Protein AF-A0A524PDX3-F1 (afdb_monomer)

Radius of gyration: 35.41 Å; Cα contacts (8 Å, |Δi|>4): 190; chains: 1; bounding box: 99×78×49 Å

Mean predicted aligned error: 17.58 Å

pLDDT: mean 72.6, std 19.22, range [34.25, 94.25]

Foldseek 3Di:
DDDDDDDDDDDDDDDDDDDDDDDDDDDDPDDPDDDPDPPPPPPPPPPPVCPVVVVVVVVVVVVVVVVVCVLFPAKAKEKEFEAEDDPPDDDDGDDGKIWIWIDRVNVRDIDIDIDDQQDWFQFPPPGTGGLQVQLVVLCVVPNPCSVVSSQVRCCVGVVDDHPYYDYDYVVVVVVVVVD

Structure (mmCIF, N/CA/C/O backbone):
data_AF-A0A524PDX3-F1
#
_entry.id   AF-A0A524PDX3-F1
#
loop_
_atom_site.group_PDB
_atom_site.id
_atom_site.type_symbol
_atom_site.label_atom_id
_atom_site.label_alt_id
_atom_site.label_comp_id
_atom_site.label_asym_id
_atom_site.label_entity_id
_atom_site.label_seq_id
_atom_site.pdbx_PDB_ins_code
_atom_site.Cartn_x
_atom_site.Cartn_y
_atom_site.Cartn_z
_atom_site.occupancy
_atom_site.B_iso_or_equiv
_atom_site.auth_seq_id
_atom_site.auth_comp_id
_atom_site.auth_asym_id
_atom_site.auth_atom_id
_atom_site.pdbx_PDB_model_num
ATOM 1 N N . MET A 1 1 ? -35.817 -6.797 -13.995 1.00 39.53 1 MET A N 1
ATOM 2 C CA . MET A 1 1 ? -36.998 -7.569 -13.552 1.00 39.53 1 MET A CA 1
ATOM 3 C C . MET A 1 1 ? -36.560 -8.461 -12.407 1.00 39.53 1 MET A C 1
ATOM 5 O O . MET A 1 1 ? -35.476 -9.020 -12.464 1.00 39.53 1 MET A O 1
ATOM 9 N N . SER A 1 2 ? -37.346 -8.444 -11.337 1.00 35.69 2 SER A N 1
ATOM 10 C CA . SER A 1 2 ? -37.086 -9.052 -10.034 1.00 35.69 2 SER A CA 1
ATOM 11 C C . SER A 1 2 ? -37.456 -10.537 -10.038 1.00 35.69 2 SER A C 1
ATOM 13 O O . SER A 1 2 ? -38.522 -10.859 -10.552 1.00 35.69 2 SER A O 1
ATOM 15 N N . SER A 1 3 ? -36.647 -11.397 -9.414 1.00 35.59 3 SER A N 1
ATOM 16 C CA . SER A 1 3 ? -37.159 -12.509 -8.596 1.00 35.59 3 SER A CA 1
ATOM 17 C C . SER A 1 3 ? -36.031 -13.178 -7.810 1.00 35.59 3 SER A C 1
ATOM 19 O O . SER A 1 3 ? -35.191 -13.891 -8.354 1.00 35.59 3 SER A O 1
ATOM 21 N N . VAL A 1 4 ? -36.066 -12.928 -6.505 1.00 37.50 4 VAL A N 1
ATOM 22 C CA . VAL A 1 4 ? -35.490 -13.736 -5.430 1.00 37.50 4 VAL A CA 1
ATOM 23 C C . VAL A 1 4 ? -36.156 -15.115 -5.445 1.00 37.50 4 VAL A C 1
ATOM 25 O O . VAL A 1 4 ? -37.382 -15.186 -5.502 1.00 37.50 4 VAL A O 1
ATOM 28 N N . ILE A 1 5 ? -35.378 -16.192 -5.328 1.00 36.75 5 ILE A N 1
ATOM 29 C CA . ILE A 1 5 ? -35.892 -17.503 -4.912 1.00 36.75 5 ILE A CA 1
ATOM 30 C C . ILE A 1 5 ? -35.092 -17.927 -3.683 1.00 36.75 5 ILE A C 1
ATOM 32 O O . ILE A 1 5 ? -33.885 -18.147 -3.742 1.00 36.75 5 ILE A O 1
ATOM 36 N N . ALA A 1 6 ? -35.789 -17.951 -2.552 1.00 35.91 6 ALA A N 1
ATOM 37 C CA . ALA A 1 6 ? -35.351 -18.543 -1.304 1.00 35.91 6 ALA A CA 1
ATOM 38 C C . ALA A 1 6 ? -35.806 -20.003 -1.292 1.00 35.91 6 ALA A C 1
ATOM 40 O O . ALA A 1 6 ? -36.974 -20.257 -1.581 1.00 35.91 6 ALA A O 1
ATOM 41 N N . GLU A 1 7 ? -34.942 -20.940 -0.897 1.00 34.25 7 GLU A N 1
ATOM 42 C CA . GLU A 1 7 ? -35.387 -22.302 -0.599 1.00 34.25 7 GLU A CA 1
ATOM 43 C C . GLU A 1 7 ? -34.848 -22.805 0.749 1.00 34.25 7 GLU A C 1
ATOM 45 O O . GLU A 1 7 ? -33.677 -23.102 0.970 1.00 34.25 7 GLU A O 1
ATOM 50 N N . VAL A 1 8 ? -35.803 -22.722 1.669 1.00 40.47 8 VAL A N 1
ATOM 51 C CA . VAL A 1 8 ? -36.099 -23.407 2.926 1.00 40.47 8 VAL A CA 1
ATOM 52 C C . VAL A 1 8 ? -35.308 -24.689 3.246 1.00 40.47 8 VAL A C 1
ATOM 54 O O . VAL A 1 8 ? -35.216 -25.631 2.469 1.00 40.47 8 VAL A O 1
ATOM 57 N N . LYS A 1 9 ? -34.833 -24.734 4.499 1.00 35.34 9 LYS A N 1
ATOM 58 C CA . LYS A 1 9 ? -34.217 -25.878 5.187 1.00 35.34 9 LYS A CA 1
ATOM 59 C C . LYS A 1 9 ? -35.232 -27.005 5.438 1.00 35.34 9 LYS A C 1
ATOM 61 O O . LYS A 1 9 ? -36.285 -26.755 6.020 1.00 35.34 9 LYS A O 1
ATOM 66 N N . PHE A 1 10 ? -34.863 -28.247 5.129 1.00 38.00 10 PHE A N 1
ATOM 67 C CA . PHE A 1 10 ? -35.584 -29.441 5.578 1.00 38.00 10 PHE A CA 1
ATOM 68 C C . PHE A 1 10 ? -35.189 -29.788 7.020 1.00 38.00 10 PHE A C 1
ATOM 70 O O . PHE A 1 10 ? -34.044 -30.145 7.286 1.00 38.00 10 PHE A O 1
ATOM 77 N N . ASN A 1 11 ? -36.142 -29.685 7.951 1.00 37.75 11 ASN A N 1
ATOM 78 C CA . ASN A 1 11 ? -36.031 -30.260 9.289 1.00 37.75 11 ASN A CA 1
ATOM 79 C C . ASN A 1 11 ? -36.868 -31.542 9.326 1.00 37.75 11 ASN A C 1
ATOM 81 O O . ASN A 1 11 ? -38.092 -31.491 9.213 1.00 37.75 11 ASN A O 1
ATOM 85 N N . VAL A 1 12 ? -36.197 -32.682 9.453 1.00 42.69 12 VAL A N 1
ATOM 86 C CA . VAL A 1 12 ? -36.827 -33.991 9.635 1.00 42.69 12 VAL A CA 1
ATOM 87 C C . VAL A 1 12 ? -37.245 -34.100 11.098 1.00 42.69 12 VAL A C 1
ATOM 89 O O . VAL A 1 12 ? -36.392 -34.105 11.978 1.00 42.69 12 VAL A O 1
ATOM 92 N N . MET A 1 13 ? -38.548 -34.175 11.362 1.00 37.94 13 MET A N 1
ATOM 93 C CA . MET A 1 13 ? -39.088 -34.580 12.660 1.00 37.94 13 MET A CA 1
ATOM 94 C C . MET A 1 13 ? -40.231 -35.564 12.429 1.00 37.94 13 MET A C 1
ATOM 96 O O . MET A 1 13 ? -41.117 -35.347 11.605 1.00 37.94 13 MET A O 1
ATOM 100 N N . SER A 1 14 ? -40.096 -36.685 13.120 1.00 39.75 14 SER A N 1
ATOM 101 C CA . SER A 1 14 ? -40.687 -37.988 12.861 1.00 39.75 14 SER A CA 1
ATOM 102 C C . SER A 1 14 ? -42.190 -38.059 13.147 1.00 39.75 14 SER A C 1
ATOM 104 O O . SER A 1 14 ? -42.683 -37.445 14.089 1.00 39.75 14 SER A O 1
ATOM 106 N N . TYR A 1 15 ? -42.898 -38.858 12.346 1.00 35.56 15 TYR A N 1
ATOM 107 C CA . TYR A 1 15 ? -44.295 -39.240 12.554 1.00 35.56 15 TYR A CA 1
ATOM 108 C C . TYR A 1 15 ? -44.382 -40.412 13.541 1.00 35.56 15 TYR A C 1
ATOM 110 O O . TYR A 1 15 ? -43.734 -41.437 13.326 1.00 35.56 15 TYR A O 1
ATOM 118 N N . GLU A 1 16 ? -45.211 -40.290 14.580 1.00 40.50 16 GLU A N 1
ATOM 119 C CA . GLU A 1 16 ? -45.690 -41.447 15.340 1.00 40.50 16 GLU A CA 1
ATOM 120 C C . GLU A 1 16 ? -46.906 -42.070 14.648 1.00 40.50 16 GLU A C 1
ATOM 122 O O . GLU A 1 16 ? -47.863 -41.400 14.260 1.00 40.50 16 GLU A O 1
ATOM 127 N N . HIS A 1 17 ? -46.829 -43.387 14.499 1.00 37.88 17 HIS A N 1
ATOM 128 C CA . HIS A 1 17 ? -47.817 -44.264 13.892 1.00 37.88 17 HIS A CA 1
ATOM 129 C C . HIS A 1 17 ? -48.715 -44.825 14.997 1.00 37.88 17 HIS A C 1
ATOM 131 O O . HIS A 1 17 ? -48.237 -45.575 15.844 1.00 37.88 17 HIS A O 1
ATOM 137 N N . THR A 1 18 ? -50.009 -44.497 15.001 1.00 43.03 18 THR A N 1
ATOM 138 C CA . THR A 1 18 ? -51.010 -45.251 15.775 1.00 43.03 18 THR A CA 1
ATOM 139 C C . THR A 1 18 ? -52.015 -45.850 14.800 1.00 43.03 18 THR A C 1
ATOM 141 O O . THR A 1 18 ? -52.816 -45.145 14.189 1.00 43.03 18 THR A O 1
ATOM 144 N N . GLN A 1 19 ? -51.906 -47.167 14.624 1.00 43.34 19 GLN A N 1
ATOM 145 C CA . GLN A 1 19 ? -52.759 -48.002 13.783 1.00 43.34 19 GLN A CA 1
ATOM 146 C C . GLN A 1 19 ? -54.213 -47.972 14.269 1.00 43.34 19 GLN A C 1
ATOM 148 O O . GLN A 1 19 ? -54.491 -48.181 15.450 1.00 43.34 19 GLN A O 1
ATOM 153 N N . GLY A 1 20 ? -55.127 -47.743 13.327 1.00 38.34 20 GLY A N 1
ATOM 154 C CA . GLY A 1 20 ? -56.569 -47.795 13.528 1.00 38.34 20 GLY A CA 1
ATOM 155 C C . GLY A 1 20 ? -57.101 -49.225 13.635 1.00 38.34 20 GLY A C 1
ATOM 156 O O . GLY A 1 20 ? -56.717 -50.114 12.874 1.00 38.34 20 GLY A O 1
ATOM 157 N N . GLY A 1 21 ? -58.021 -49.420 14.580 1.00 38.50 21 GLY A N 1
ATOM 158 C CA . GLY A 1 21 ? -58.891 -50.586 14.675 1.00 38.50 21 GLY A CA 1
ATOM 159 C C . GLY A 1 21 ? -60.141 -50.424 13.805 1.00 38.50 21 GLY A C 1
ATOM 160 O O . GLY A 1 21 ? -60.759 -49.362 13.765 1.00 38.50 21 GLY A O 1
ATOM 161 N N . ASN A 1 22 ? -60.499 -51.504 13.115 1.00 46.28 22 ASN A N 1
ATOM 162 C CA . ASN A 1 22 ? -61.724 -51.674 12.337 1.00 46.28 22 ASN A CA 1
ATOM 163 C C . ASN A 1 22 ? -62.970 -51.629 13.233 1.00 46.28 22 ASN A C 1
ATOM 165 O O . ASN A 1 22 ? -63.183 -52.564 13.998 1.00 46.28 22 ASN A O 1
ATOM 169 N N . HIS A 1 23 ? -63.849 -50.644 13.037 1.00 46.56 23 HIS A N 1
ATOM 170 C CA . HIS A 1 23 ? -65.271 -50.766 13.369 1.00 46.56 23 HIS A CA 1
ATOM 171 C C . HIS A 1 23 ? -66.122 -50.021 12.331 1.00 46.56 23 HIS A C 1
ATOM 173 O O . HIS A 1 23 ? -66.205 -48.796 12.319 1.00 46.56 23 HIS A O 1
ATOM 179 N N . ILE A 1 24 ? -66.767 -50.794 11.455 1.00 47.91 24 ILE A N 1
ATOM 180 C CA . ILE A 1 24 ? -67.891 -50.367 10.616 1.00 47.91 24 ILE A CA 1
ATOM 181 C C . ILE A 1 24 ? -69.126 -50.190 11.510 1.00 47.91 24 ILE A C 1
ATOM 183 O O . ILE A 1 24 ? -69.829 -51.148 11.818 1.00 47.91 24 ILE A O 1
ATOM 187 N N . GLY A 1 25 ? -69.357 -48.963 11.973 1.00 42.19 25 GLY A N 1
ATOM 188 C CA . GLY A 1 25 ? -70.592 -48.556 12.640 1.00 42.19 25 GLY A CA 1
ATOM 189 C C . GLY A 1 25 ? -71.514 -47.842 11.655 1.00 42.19 25 GLY A C 1
ATOM 190 O O . GLY A 1 25 ? -71.106 -46.870 11.027 1.00 42.19 25 GLY A O 1
ATOM 191 N N . ASN A 1 26 ? -72.742 -48.342 11.518 1.00 45.25 26 ASN A N 1
ATOM 192 C CA . ASN A 1 26 ? -73.850 -47.724 10.785 1.00 45.25 26 ASN A CA 1
ATOM 193 C C . ASN A 1 26 ? -73.931 -46.203 11.016 1.00 45.25 26 ASN A C 1
ATOM 195 O O . ASN A 1 26 ? -74.079 -45.754 12.152 1.00 45.25 26 ASN A O 1
ATOM 199 N N . LEU A 1 27 ? -73.932 -45.420 9.936 1.00 48.91 27 LEU A N 1
ATOM 200 C CA . LEU A 1 27 ? -74.308 -44.007 9.973 1.00 48.91 27 LEU A CA 1
ATOM 201 C C . LEU A 1 27 ? -75.837 -43.910 10.050 1.00 48.91 27 LEU A C 1
ATOM 203 O O . LEU A 1 27 ? -76.532 -43.984 9.037 1.00 48.91 27 LEU A O 1
ATOM 207 N N . GLN A 1 28 ? -76.361 -43.774 11.266 1.00 53.97 28 GLN A N 1
ATOM 208 C CA . GLN A 1 28 ? -77.732 -43.325 11.499 1.00 53.97 28 GLN A CA 1
ATOM 209 C C . GLN A 1 28 ? -77.801 -41.815 11.191 1.00 53.97 28 GLN A C 1
ATOM 211 O O . GLN A 1 28 ? -76.889 -41.093 11.600 1.00 53.97 28 GLN A O 1
ATOM 216 N N . PRO A 1 29 ? -78.832 -41.295 10.499 1.00 52.59 29 PRO A N 1
ATOM 217 C CA . PRO A 1 29 ? -78.949 -39.856 10.279 1.00 52.59 29 PRO A CA 1
ATOM 218 C C . PRO A 1 29 ? -79.142 -39.153 11.628 1.00 52.59 29 PRO A C 1
ATOM 220 O O . PRO A 1 29 ? -80.133 -39.405 12.311 1.00 52.59 29 PRO A O 1
ATOM 223 N N . SER A 1 30 ? -78.202 -38.300 12.037 1.00 52.31 30 SER A N 1
ATOM 224 C CA . SER A 1 30 ? -78.378 -37.450 13.216 1.00 52.31 30 SER A CA 1
ATOM 225 C C . SER A 1 30 ? -79.388 -36.347 12.903 1.00 52.31 30 SER A C 1
ATOM 227 O O . SER A 1 30 ? -79.237 -35.630 11.910 1.00 52.31 30 SER A O 1
ATOM 229 N N . GLU A 1 31 ? -80.416 -36.237 13.744 1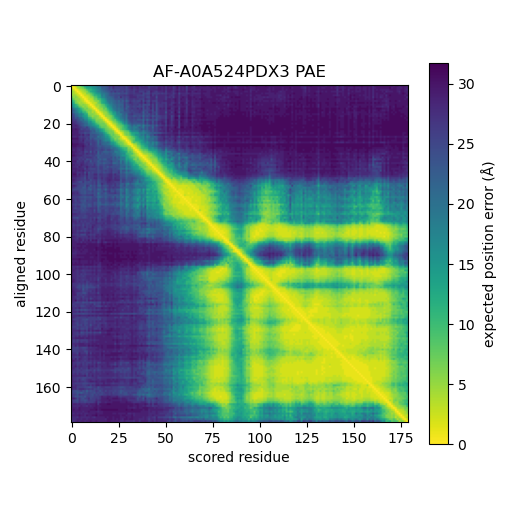.00 57.94 31 GLU A N 1
ATOM 230 C CA . GLU A 1 31 ? -81.455 -35.210 13.666 1.00 57.94 31 GLU A CA 1
ATOM 231 C C . GLU A 1 31 ? -80.858 -33.790 13.681 1.00 57.94 31 GLU A C 1
ATOM 233 O O . GLU A 1 31 ? -79.843 -33.538 14.340 1.00 57.94 31 GLU A O 1
ATOM 238 N N . PRO A 1 32 ? -81.460 -32.839 12.945 1.00 61.72 32 PRO A N 1
ATOM 239 C CA . PRO A 1 32 ? -80.931 -31.496 12.829 1.00 61.72 32 PRO A CA 1
ATOM 240 C C . PRO A 1 32 ? -81.278 -30.681 14.076 1.00 61.72 32 PRO A C 1
ATOM 242 O O . PRO A 1 32 ? -82.439 -30.371 14.328 1.00 61.72 32 PRO A O 1
ATOM 245 N N . GLY A 1 33 ? -80.245 -30.253 14.799 1.00 62.22 33 GLY A N 1
ATOM 246 C CA . GLY A 1 33 ? -80.360 -29.167 15.767 1.00 62.22 33 GLY A CA 1
ATOM 247 C C . GLY A 1 33 ? -80.416 -29.607 17.223 1.00 62.22 33 GLY A C 1
ATOM 248 O O . GLY A 1 33 ? -81.408 -29.381 17.901 1.00 62.22 33 GLY A O 1
ATOM 249 N N . ALA A 1 34 ? -79.307 -30.119 17.738 1.00 60.19 34 ALA A N 1
ATOM 250 C CA . ALA A 1 34 ? -78.950 -29.929 19.136 1.00 60.19 34 ALA A CA 1
ATOM 251 C C . ALA A 1 34 ? -77.426 -30.044 19.262 1.00 60.19 34 ALA A C 1
ATOM 253 O O . ALA A 1 34 ? -76.823 -30.953 18.705 1.00 60.19 34 ALA A O 1
ATOM 254 N N . ASP A 1 35 ? -76.820 -29.099 19.976 1.00 54.22 35 ASP A N 1
ATOM 255 C CA . ASP A 1 35 ? -75.470 -29.195 20.555 1.00 54.22 35 ASP A CA 1
ATOM 256 C C . ASP A 1 35 ? -74.258 -28.684 19.759 1.00 54.22 35 ASP A C 1
ATOM 258 O O . ASP A 1 35 ? -73.116 -29.017 20.075 1.00 54.22 35 ASP A O 1
ATOM 262 N N . THR A 1 36 ? -74.432 -27.717 18.855 1.00 60.34 36 THR A N 1
ATOM 263 C CA . THR A 1 36 ? -73.340 -26.756 18.600 1.00 60.34 36 THR A CA 1
ATOM 264 C C . THR A 1 36 ? -73.323 -25.695 19.696 1.00 60.34 36 THR A C 1
ATOM 266 O O . THR A 1 36 ? -73.838 -24.590 19.527 1.00 60.34 36 THR A O 1
ATOM 269 N N . GLN A 1 37 ? -72.720 -26.026 20.838 1.00 57.97 37 GLN A N 1
ATOM 270 C CA . GLN A 1 37 ? -72.250 -24.996 21.763 1.00 57.97 37 GLN A CA 1
ATOM 271 C C . GLN A 1 37 ? -71.137 -24.212 21.052 1.00 57.97 37 GLN A C 1
ATOM 273 O O . GLN A 1 37 ? -70.223 -24.831 20.496 1.00 57.97 37 GLN A O 1
ATOM 278 N N . PRO A 1 38 ? -71.174 -22.869 21.027 1.00 53.34 38 PRO A N 1
ATOM 279 C CA . PRO A 1 38 ? -70.093 -22.110 20.428 1.00 53.34 38 PRO A CA 1
ATOM 280 C C . PRO A 1 38 ? -68.812 -22.418 21.205 1.00 53.34 38 PRO A C 1
ATOM 282 O O . PRO A 1 38 ? -68.725 -22.149 22.405 1.00 53.34 38 PRO A O 1
ATOM 285 N N . ILE A 1 39 ? -67.806 -22.978 20.525 1.00 56.06 39 ILE A N 1
ATOM 286 C CA . ILE A 1 39 ? -66.454 -23.074 21.071 1.00 56.06 39 ILE A CA 1
ATOM 287 C C . ILE A 1 39 ? -66.036 -21.638 21.354 1.00 56.06 39 ILE A C 1
ATOM 289 O O . ILE A 1 39 ? -65.759 -20.864 20.436 1.00 56.06 39 ILE A O 1
ATOM 293 N N . ARG A 1 40 ? -66.066 -21.253 22.633 1.00 56.78 40 ARG A N 1
ATOM 294 C CA . ARG A 1 40 ? -65.621 -19.941 23.075 1.00 56.78 40 ARG A CA 1
ATOM 295 C C . ARG A 1 40 ? -64.145 -19.868 22.743 1.00 56.78 40 ARG A C 1
ATOM 297 O O . ARG A 1 40 ? -63.316 -20.363 23.500 1.00 56.78 40 ARG A O 1
ATOM 304 N N . SER A 1 41 ? -63.828 -19.278 21.594 1.00 60.78 41 SER A N 1
ATOM 305 C CA . SER A 1 41 ? -62.459 -18.978 21.225 1.00 60.78 41 SER A CA 1
ATOM 306 C C . SER A 1 41 ? -61.918 -18.113 22.352 1.00 60.78 41 SER A C 1
ATOM 308 O O . SER A 1 41 ? -62.327 -16.955 22.497 1.00 60.78 41 SER A O 1
ATOM 310 N N . GLN A 1 42 ? -61.065 -18.683 23.201 1.00 62.28 42 GLN A N 1
ATOM 311 C CA . GLN A 1 42 ? -60.232 -17.890 24.080 1.00 62.28 42 GLN A CA 1
ATOM 312 C C . GLN A 1 42 ? -59.434 -17.000 23.144 1.00 62.28 42 GLN A C 1
ATOM 314 O O . GLN A 1 42 ? -58.493 -17.436 22.484 1.00 62.28 42 GLN A O 1
ATOM 319 N N . LYS A 1 43 ? -59.899 -15.761 23.000 1.00 57.34 43 LYS A N 1
ATOM 320 C CA . LYS A 1 43 ? -59.168 -14.702 22.337 1.00 57.34 43 LYS A CA 1
ATOM 321 C C . LYS A 1 43 ? -57.872 -14.627 23.126 1.00 57.34 43 LYS A C 1
ATOM 323 O O . LYS A 1 43 ? -57.890 -14.161 24.261 1.00 57.34 43 LYS A O 1
ATOM 328 N N . LEU A 1 44 ? -56.805 -15.211 22.577 1.00 62.09 44 LEU A N 1
ATOM 329 C CA . LEU A 1 44 ? -55.473 -15.126 23.149 1.00 62.09 44 LEU A CA 1
ATOM 330 C C . LEU A 1 44 ? -55.206 -13.634 23.234 1.00 62.09 44 LEU A C 1
ATOM 332 O O . LEU A 1 44 ? -55.020 -12.975 22.205 1.00 62.09 44 LEU A O 1
ATOM 336 N N . ASP A 1 45 ? -55.323 -13.093 24.438 1.00 57.06 45 ASP A N 1
ATOM 337 C CA . ASP A 1 45 ? -55.151 -11.679 24.661 1.00 57.06 45 ASP A CA 1
ATOM 338 C C . ASP A 1 45 ? -53.664 -11.423 24.443 1.00 57.06 45 ASP A C 1
ATOM 340 O O . ASP A 1 45 ? -52.813 -11.688 25.294 1.00 57.06 45 ASP A O 1
ATOM 344 N N . ARG A 1 46 ? -53.320 -11.052 23.206 1.00 62.41 46 ARG A N 1
ATOM 345 C CA . ARG A 1 46 ? -51.972 -10.664 22.809 1.00 62.41 46 ARG A CA 1
ATOM 346 C C . ARG A 1 46 ? -51.703 -9.334 23.498 1.00 62.41 46 ARG A C 1
ATOM 348 O O . ARG A 1 46 ? -51.839 -8.277 22.890 1.00 62.41 46 ARG A O 1
ATOM 355 N N . GLY A 1 47 ? -51.336 -9.410 24.776 1.00 54.31 47 GLY A N 1
ATOM 356 C CA . GLY A 1 47 ? -50.934 -8.287 25.607 1.00 54.31 47 GLY A CA 1
ATOM 357 C C . GLY A 1 47 ? -49.831 -7.492 24.916 1.00 54.31 47 GLY A C 1
ATOM 358 O O . GLY A 1 47 ? -48.656 -7.857 24.931 1.00 54.31 47 GLY A O 1
ATOM 359 N N . GLY A 1 48 ? -50.223 -6.386 24.283 1.00 57.66 48 GLY A N 1
ATOM 360 C CA . GLY A 1 48 ? -49.360 -5.505 23.496 1.00 57.66 48 GLY A CA 1
ATOM 361 C C . GLY A 1 48 ? -48.385 -4.655 24.319 1.00 57.66 48 GLY A C 1
ATOM 362 O O . GLY A 1 48 ? -47.689 -3.817 23.749 1.00 57.66 48 GLY A O 1
ATOM 363 N N . GLY A 1 49 ? -48.296 -4.862 25.637 1.00 57.19 49 GLY A N 1
ATOM 364 C CA . GLY A 1 49 ? -47.508 -4.029 26.555 1.00 57.19 49 GLY A CA 1
ATOM 365 C C . GLY A 1 49 ? -45.988 -4.193 26.439 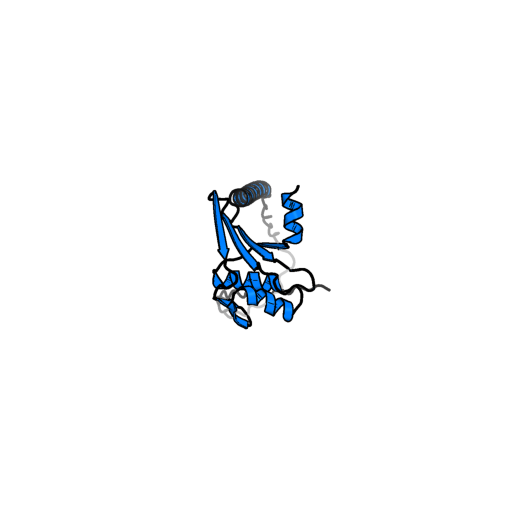1.00 57.19 49 GLY A C 1
ATOM 366 O O . GLY A 1 49 ? -45.241 -3.262 26.724 1.00 57.19 49 GLY A O 1
ATOM 367 N N . GLY A 1 50 ? -45.500 -5.337 25.951 1.00 61.59 50 GLY A N 1
ATOM 368 C CA . GLY A 1 50 ? -44.057 -5.613 25.887 1.00 61.59 50 GLY A CA 1
ATOM 369 C C . GLY A 1 50 ? -43.325 -4.993 24.692 1.00 61.59 50 GLY A C 1
ATOM 370 O O . GLY A 1 50 ? -42.097 -4.948 24.686 1.00 61.59 50 GLY A O 1
ATOM 371 N N . ARG A 1 51 ? -44.039 -4.519 23.661 1.00 69.31 51 ARG A N 1
ATOM 372 C CA . ARG A 1 51 ? -43.408 -4.048 22.412 1.00 69.31 51 ARG A CA 1
ATOM 373 C C . ARG A 1 51 ? -42.587 -2.775 22.608 1.00 69.31 51 ARG A C 1
ATOM 375 O O . ARG A 1 51 ? -41.515 -2.662 22.026 1.00 69.31 51 ARG A O 1
ATOM 382 N N . ARG A 1 52 ? -43.056 -1.849 23.452 1.00 71.56 52 ARG A N 1
ATOM 383 C CA . ARG A 1 52 ? -42.349 -0.584 23.715 1.00 71.56 52 ARG A CA 1
ATOM 384 C C . ARG A 1 52 ? -41.125 -0.770 24.608 1.00 71.56 52 ARG A C 1
ATOM 386 O O . ARG A 1 52 ? -40.084 -0.195 24.319 1.00 71.56 52 ARG A O 1
ATOM 393 N N . ILE A 1 53 ? -41.216 -1.640 25.615 1.00 76.31 53 ILE A N 1
ATOM 394 C CA . ILE A 1 53 ? -40.080 -1.986 26.484 1.00 76.31 53 ILE A CA 1
ATOM 395 C C . ILE A 1 53 ? -39.003 -2.722 25.674 1.00 76.31 53 ILE A C 1
ATOM 397 O O . ILE A 1 53 ? -37.835 -2.354 25.728 1.00 76.31 53 ILE A O 1
ATOM 401 N N . LYS A 1 54 ? -39.392 -3.697 24.839 1.00 76.31 54 LYS A N 1
ATOM 402 C CA . LYS A 1 54 ? -38.455 -4.394 23.941 1.00 76.31 54 LYS A CA 1
ATOM 403 C C . LYS A 1 54 ? -37.790 -3.448 22.936 1.00 76.31 54 LYS A C 1
ATOM 405 O O . LYS A 1 54 ? -36.602 -3.600 22.682 1.00 76.31 54 LYS A O 1
ATOM 410 N N . ALA A 1 55 ? -38.521 -2.468 22.401 1.00 82.69 55 ALA A N 1
ATOM 411 C CA . ALA A 1 55 ? -37.954 -1.457 21.508 1.00 82.69 55 ALA A CA 1
ATOM 412 C C . ALA A 1 55 ? -36.938 -0.545 22.220 1.00 82.69 55 ALA A C 1
ATOM 414 O O . ALA A 1 55 ? -35.919 -0.203 21.628 1.00 82.69 55 ALA A O 1
ATOM 415 N N . LEU A 1 56 ? -37.176 -0.205 23.492 1.00 88.75 56 LEU A N 1
ATOM 416 C CA . LEU A 1 56 ? -36.240 0.578 24.300 1.00 88.75 56 LEU A CA 1
ATOM 417 C C . LEU A 1 56 ? -34.929 -0.186 24.533 1.00 88.75 56 LEU A C 1
ATOM 419 O O . LEU A 1 56 ? -33.858 0.347 24.260 1.00 88.75 56 LEU A O 1
ATOM 423 N N . TYR A 1 57 ? -35.010 -1.451 24.960 1.00 89.00 57 TYR A N 1
ATOM 424 C CA . TYR A 1 57 ? -33.825 -2.302 25.116 1.00 89.00 57 TYR A CA 1
ATOM 425 C C . TYR A 1 57 ? -33.085 -2.501 23.794 1.00 89.00 57 TYR A C 1
ATOM 427 O O . TYR A 1 57 ? -31.861 -2.453 23.778 1.00 89.00 57 TYR A O 1
ATOM 435 N N . LEU A 1 58 ? -33.809 -2.676 22.686 1.00 88.94 58 LEU A N 1
ATOM 436 C CA . LEU A 1 58 ? -33.208 -2.814 21.362 1.00 88.94 58 LEU A CA 1
ATOM 437 C C . LEU A 1 58 ? -32.470 -1.538 20.933 1.00 88.94 58 LEU A C 1
ATOM 439 O O . LEU A 1 58 ? -31.367 -1.628 20.406 1.00 88.94 58 LEU A O 1
ATOM 443 N N . GLY A 1 59 ? -33.045 -0.361 21.190 1.00 91.31 59 GLY A N 1
ATOM 444 C CA . GLY A 1 59 ? -32.412 0.925 20.894 1.00 91.31 59 GLY A CA 1
ATOM 445 C C . GLY A 1 59 ? -31.171 1.185 21.749 1.00 91.31 59 GLY A C 1
ATOM 446 O O . GLY A 1 59 ? -30.142 1.592 21.219 1.00 91.31 59 GLY A O 1
ATOM 447 N N . VAL A 1 60 ? -31.236 0.891 23.051 1.00 92.81 60 VAL A N 1
ATOM 448 C CA . VAL A 1 60 ? -30.084 1.012 23.963 1.00 92.81 60 VAL A CA 1
ATOM 449 C C . VAL A 1 60 ? -28.980 0.026 23.583 1.00 92.81 60 VAL A C 1
ATOM 451 O O . VAL A 1 60 ? -27.817 0.411 23.527 1.00 92.81 60 VAL A O 1
ATOM 454 N N . LEU A 1 61 ? -29.334 -1.222 23.263 1.00 91.88 61 LEU A N 1
ATOM 455 C CA . LEU A 1 61 ? -28.384 -2.234 22.804 1.00 91.88 61 LEU A CA 1
ATOM 456 C C . LEU A 1 61 ? -27.711 -1.805 21.496 1.00 91.88 61 LEU A C 1
ATOM 458 O O . LEU A 1 61 ? -26.494 -1.895 21.386 1.00 91.88 61 LEU A O 1
ATOM 462 N N . LEU A 1 62 ? -28.483 -1.299 20.530 1.00 92.06 62 LEU A N 1
ATOM 463 C CA . LEU A 1 62 ? -27.958 -0.823 19.251 1.00 92.06 62 LEU A CA 1
ATOM 464 C C . LEU A 1 62 ? -27.049 0.399 19.429 1.00 92.06 62 LEU A C 1
ATOM 466 O O . LEU A 1 62 ? -25.982 0.456 18.827 1.00 92.06 62 LEU A O 1
ATOM 470 N N . GLY A 1 63 ? -27.448 1.352 20.274 1.00 92.31 63 GLY A N 1
ATOM 471 C CA . GLY A 1 63 ? -26.654 2.538 20.589 1.00 92.31 63 GLY A CA 1
ATOM 472 C C . GLY A 1 63 ? -25.350 2.197 21.307 1.00 92.31 63 GLY A C 1
ATOM 473 O O . GLY A 1 63 ? -24.312 2.759 20.976 1.00 92.31 63 GLY A O 1
ATOM 474 N N . LEU A 1 64 ? -25.375 1.234 22.232 1.00 91.44 64 LEU A N 1
ATOM 475 C CA . LEU A 1 64 ? -24.171 0.740 22.900 1.00 91.44 64 LEU A CA 1
ATOM 476 C C . LEU A 1 64 ? -23.250 0.024 21.909 1.00 91.44 64 LEU A C 1
ATOM 478 O O . LEU A 1 64 ? -22.050 0.268 21.918 1.00 91.44 64 LEU A O 1
ATOM 482 N N . LEU A 1 65 ? -23.800 -0.797 21.014 1.00 88.06 65 LEU A N 1
ATOM 483 C CA . LEU A 1 65 ? -23.029 -1.507 19.991 1.00 88.06 65 LEU A CA 1
ATOM 484 C C . LEU A 1 65 ? -22.373 -0.524 19.003 1.00 88.06 65 LEU A C 1
ATOM 486 O O . LEU A 1 65 ? -21.176 -0.623 18.740 1.00 88.06 65 LEU A O 1
ATOM 490 N N . LEU A 1 66 ? -23.121 0.478 18.530 1.00 87.62 66 LEU A N 1
ATOM 491 C CA . LEU A 1 66 ? -22.593 1.566 17.696 1.00 87.62 66 LEU A CA 1
ATOM 492 C C . LEU A 1 66 ? -21.556 2.417 18.439 1.00 87.62 66 LEU A C 1
ATOM 494 O O . LEU A 1 66 ? -20.528 2.768 17.868 1.00 87.62 66 LEU A O 1
ATOM 498 N N . GLY A 1 67 ? -21.801 2.725 19.713 1.00 86.81 67 GLY A N 1
ATOM 499 C CA . GLY A 1 67 ? -20.871 3.470 20.557 1.00 86.81 67 GLY A CA 1
ATOM 500 C C . GLY A 1 67 ? -19.556 2.723 20.760 1.00 86.81 67 GLY A C 1
ATOM 501 O O . GLY A 1 67 ? -18.497 3.321 20.624 1.00 86.81 67 GLY A O 1
ATOM 502 N N . VAL A 1 68 ? -19.607 1.410 21.001 1.00 83.75 68 VAL A N 1
ATOM 503 C CA . VAL A 1 68 ? -18.418 0.548 21.093 1.00 83.75 68 VAL A CA 1
ATOM 504 C C . VAL A 1 68 ? -17.673 0.505 19.760 1.00 83.75 68 VAL A C 1
ATOM 506 O O . VAL A 1 68 ? -16.455 0.641 19.751 1.00 83.75 68 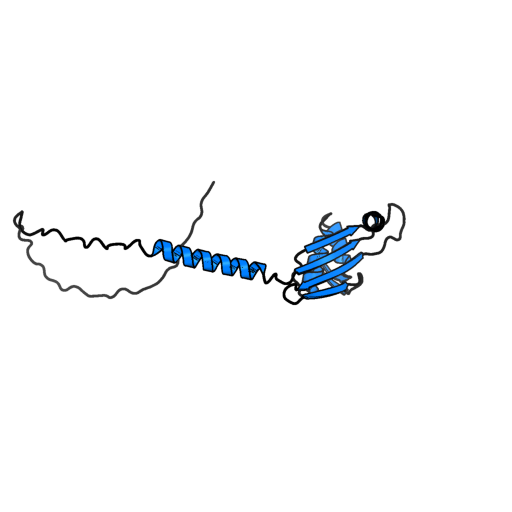VAL A O 1
ATOM 509 N N . TYR A 1 69 ? -18.380 0.388 18.634 1.00 83.56 69 TYR A N 1
ATOM 510 C CA . TYR A 1 69 ? -17.755 0.439 17.310 1.00 83.56 69 TYR A CA 1
ATOM 511 C C . TYR A 1 69 ? -17.024 1.769 17.066 1.00 83.56 69 TYR A C 1
ATOM 513 O O . TYR A 1 69 ? -15.921 1.784 16.529 1.00 83.56 69 TYR A O 1
ATOM 521 N N . PHE A 1 70 ? -17.611 2.881 17.512 1.00 82.31 70 PHE A N 1
ATOM 522 C CA . PHE A 1 70 ? -16.993 4.200 17.405 1.00 82.31 70 PHE A CA 1
ATOM 523 C C . PHE A 1 70 ? -15.809 4.391 18.370 1.00 82.31 70 PHE A C 1
ATOM 525 O O . PHE A 1 70 ? -14.829 5.040 18.013 1.00 82.31 70 PHE A O 1
ATOM 532 N N . LEU A 1 71 ? -15.873 3.824 19.582 1.00 73.75 71 LEU A N 1
ATOM 533 C CA . LEU A 1 71 ? -14.816 3.948 20.595 1.00 73.75 71 LEU A CA 1
ATOM 534 C C . LEU A 1 71 ? -13.602 3.050 20.321 1.00 73.75 71 LEU A C 1
ATOM 536 O O . LEU A 1 71 ? -12.497 3.365 20.757 1.00 73.75 71 LEU A O 1
ATOM 540 N N . PHE A 1 72 ? -13.801 1.937 19.614 1.00 74.56 72 PHE A N 1
ATOM 541 C CA . PHE A 1 72 ? -12.755 0.978 19.266 1.00 74.56 72 PHE A CA 1
ATOM 542 C C . PHE A 1 72 ? -12.585 0.898 17.743 1.00 74.56 72 PHE A C 1
ATOM 544 O O . PHE A 1 72 ? -12.911 -0.133 17.146 1.00 74.56 72 PHE A O 1
ATOM 551 N N . PRO A 1 73 ? -12.060 1.957 17.093 1.00 75.38 73 PRO A N 1
ATOM 552 C CA . PRO A 1 73 ? -11.685 1.865 15.691 1.00 75.38 73 PRO A CA 1
ATOM 553 C C . PRO A 1 73 ? -10.630 0.762 15.522 1.00 75.38 73 PRO A C 1
ATOM 555 O O . PRO A 1 73 ? -9.685 0.642 16.313 1.00 75.38 73 PRO A O 1
ATOM 558 N N . GLY A 1 74 ? -10.828 -0.073 14.502 1.00 82.06 74 GLY A N 1
ATOM 559 C CA . GLY A 1 74 ? -9.927 -1.173 14.171 1.00 82.06 74 GLY A CA 1
ATOM 560 C C . GLY A 1 74 ? -8.540 -0.702 13.722 1.00 82.06 74 GLY A C 1
ATOM 561 O O . GLY A 1 74 ? -8.267 0.493 13.599 1.00 82.06 74 GLY A O 1
ATOM 562 N N . ARG A 1 75 ? -7.650 -1.667 13.466 1.00 87.31 75 ARG A N 1
ATOM 563 C CA . ARG A 1 75 ? -6.365 -1.406 12.804 1.00 87.31 75 ARG A CA 1
ATOM 564 C C . ARG A 1 75 ? -6.623 -0.925 11.377 1.00 87.31 75 ARG A C 1
ATOM 566 O O . ARG A 1 75 ? -7.434 -1.532 10.690 1.00 87.31 75 ARG A O 1
ATOM 573 N N . ILE A 1 76 ? -5.906 0.112 10.959 1.00 88.69 76 ILE A N 1
ATOM 574 C CA . ILE A 1 76 ? -5.942 0.652 9.599 1.00 88.69 76 ILE A CA 1
ATOM 575 C C . ILE A 1 76 ? -4.541 0.541 9.007 1.00 88.69 76 ILE A C 1
ATOM 577 O O . ILE A 1 76 ? -3.584 1.054 9.593 1.00 88.69 76 ILE A O 1
ATOM 581 N N . ASN A 1 77 ? -4.428 -0.092 7.844 1.00 91.44 77 ASN A N 1
ATOM 582 C CA . ASN A 1 77 ? -3.187 -0.206 7.091 1.00 91.44 77 ASN A CA 1
ATOM 583 C C . ASN A 1 77 ? -3.273 0.622 5.804 1.00 91.44 77 ASN A C 1
ATOM 585 O O . ASN A 1 77 ? -4.170 0.443 4.980 1.00 91.44 77 ASN A O 1
ATOM 589 N N . VAL A 1 78 ? -2.308 1.517 5.619 1.00 90.75 78 VAL A N 1
ATOM 590 C CA . VAL A 1 78 ? -2.212 2.415 4.470 1.00 90.75 78 VAL A CA 1
ATOM 591 C C . VAL A 1 78 ? -0.891 2.172 3.754 1.00 90.75 78 VAL A C 1
ATOM 593 O O . VAL A 1 78 ? 0.173 2.256 4.366 1.00 90.75 78 VAL A O 1
ATOM 596 N N . LEU A 1 79 ? -0.948 1.912 2.450 1.00 89.69 79 LEU A N 1
ATOM 597 C CA . LEU A 1 79 ? 0.238 1.812 1.604 1.00 89.69 79 LEU A CA 1
ATOM 598 C C . LEU A 1 79 ? 0.467 3.115 0.833 1.00 89.69 79 LEU A C 1
ATOM 600 O O . LEU A 1 79 ? -0.313 3.496 -0.037 1.00 89.69 79 LEU A O 1
ATOM 604 N N . LEU A 1 80 ? 1.569 3.791 1.114 1.00 88.75 80 LEU A N 1
ATOM 605 C CA . LEU A 1 80 ? 2.020 4.956 0.371 1.00 88.75 80 LEU A CA 1
ATOM 606 C C . LEU A 1 80 ? 2.932 4.514 -0.779 1.00 88.75 80 LEU A C 1
ATOM 608 O O . LEU A 1 80 ? 3.962 3.877 -0.566 1.00 88.75 80 LEU A O 1
ATOM 612 N N . LEU A 1 81 ? 2.550 4.881 -1.995 1.00 86.62 81 LEU A N 1
ATOM 613 C CA . LEU A 1 81 ? 3.272 4.636 -3.237 1.00 86.62 81 LEU A CA 1
ATOM 614 C C . LEU A 1 81 ? 3.841 5.966 -3.725 1.00 86.62 81 LEU A C 1
ATOM 616 O O . LEU A 1 81 ? 3.115 6.784 -4.293 1.00 86.62 81 LEU A O 1
ATOM 620 N N . ALA A 1 82 ? 5.130 6.188 -3.500 1.00 81.38 82 ALA A N 1
ATOM 621 C CA . ALA A 1 82 ? 5.826 7.348 -4.032 1.00 81.38 82 ALA A CA 1
ATOM 622 C C . ALA A 1 82 ? 6.437 6.968 -5.384 1.00 81.38 82 ALA A C 1
ATOM 624 O O . ALA A 1 82 ? 7.290 6.085 -5.431 1.00 81.38 82 ALA A O 1
ATOM 625 N N . ILE A 1 83 ? 5.962 7.592 -6.464 1.00 73.12 83 ILE A N 1
ATOM 626 C CA . ILE A 1 83 ? 6.390 7.297 -7.836 1.00 73.12 83 ILE A CA 1
ATOM 627 C C . ILE A 1 83 ? 7.053 8.542 -8.406 1.00 73.12 83 ILE A C 1
ATOM 629 O O . ILE A 1 83 ? 6.416 9.583 -8.589 1.00 73.12 83 ILE A O 1
ATOM 633 N N . ASP A 1 84 ? 8.336 8.417 -8.705 1.00 67.69 84 ASP A N 1
ATOM 634 C CA . ASP A 1 84 ? 9.127 9.437 -9.380 1.00 67.69 84 ASP A CA 1
ATOM 635 C C . ASP A 1 84 ? 9.140 9.157 -10.891 1.00 67.69 84 ASP A C 1
ATOM 637 O O . ASP A 1 84 ? 9.934 8.354 -11.391 1.00 67.69 84 ASP A O 1
ATOM 641 N N . ARG A 1 85 ? 8.202 9.769 -11.628 1.00 58.75 85 ARG A N 1
ATOM 642 C CA . ARG A 1 85 ? 8.232 9.761 -13.097 1.00 58.75 85 ARG A CA 1
ATOM 643 C C . ARG A 1 85 ? 9.139 10.894 -13.551 1.00 58.75 85 ARG A C 1
ATOM 645 O O . ARG A 1 85 ? 8.890 12.050 -13.246 1.00 58.75 85 ARG A O 1
ATOM 652 N N . THR A 1 86 ? 10.175 10.560 -14.306 1.00 53.53 86 THR A N 1
ATOM 653 C CA . THR A 1 86 ? 11.034 11.569 -14.924 1.00 53.53 86 THR A CA 1
ATOM 654 C C . THR A 1 86 ? 10.402 12.138 -16.195 1.00 53.53 86 THR A C 1
ATOM 656 O O . THR A 1 86 ? 9.738 11.388 -16.916 1.00 53.53 86 THR A O 1
ATOM 659 N N . PRO A 1 87 ? 10.596 13.441 -16.478 1.00 52.00 87 PRO A N 1
ATOM 660 C CA . PRO A 1 87 ? 10.119 14.082 -17.700 1.00 52.00 87 PRO A CA 1
ATOM 661 C C . PRO A 1 87 ? 10.611 13.372 -18.968 1.00 52.00 87 PRO A C 1
ATOM 663 O O . PRO A 1 87 ? 11.695 12.777 -18.992 1.00 52.00 87 PRO A O 1
ATOM 666 N N . GLU A 1 88 ? 9.804 13.455 -20.031 1.00 49.78 88 GLU A N 1
ATOM 667 C CA . GLU A 1 88 ? 10.090 12.837 -21.328 1.00 49.78 88 GLU A CA 1
ATOM 668 C C . GLU A 1 88 ? 11.500 13.210 -21.822 1.00 49.78 88 GLU A C 1
ATOM 670 O O . GLU A 1 88 ? 11.824 14.383 -22.002 1.00 49.78 88 GLU A O 1
ATOM 675 N N . GLY A 1 89 ? 12.349 12.198 -22.036 1.00 52.50 89 GLY A N 1
ATOM 676 C CA . GLY A 1 89 ? 13.654 12.362 -22.686 1.00 52.50 89 GLY A CA 1
ATOM 677 C C . GLY A 1 89 ? 14.905 12.295 -21.800 1.00 52.50 89 GLY A C 1
ATOM 678 O O . GLY A 1 89 ? 15.999 12.450 -22.338 1.00 52.50 89 GLY A O 1
ATOM 679 N N . SER A 1 90 ? 14.815 12.015 -20.493 1.00 49.84 90 SER A N 1
ATOM 680 C CA . SER A 1 90 ? 16.014 11.749 -19.671 1.00 49.84 90 SER A CA 1
ATOM 681 C C . SER A 1 90 ? 16.007 10.349 -19.044 1.00 49.84 90 SER A C 1
ATOM 683 O O . SER A 1 90 ? 14.997 9.858 -18.552 1.00 49.84 90 SER A O 1
ATOM 685 N N . ALA A 1 91 ? 17.146 9.658 -19.126 1.00 48.69 91 ALA A N 1
ATOM 686 C CA . ALA A 1 91 ? 17.253 8.213 -18.905 1.00 48.69 91 ALA A CA 1
ATOM 687 C C . ALA A 1 91 ? 17.296 7.771 -17.427 1.00 48.69 91 ALA A C 1
ATOM 689 O O . ALA A 1 91 ? 17.547 6.596 -17.155 1.00 48.69 91 ALA A O 1
ATOM 690 N N . VAL A 1 92 ? 17.089 8.668 -16.455 1.00 51.03 92 VAL A N 1
ATOM 691 C CA . VAL A 1 92 ? 17.182 8.304 -15.031 1.00 51.03 92 VAL A CA 1
ATOM 692 C C . VAL A 1 92 ? 16.129 9.035 -14.196 1.00 51.03 92 VAL A C 1
ATOM 694 O O . VAL A 1 92 ? 16.430 10.017 -13.531 1.00 51.03 92 VAL A O 1
ATOM 697 N N . GLY A 1 93 ? 14.909 8.493 -14.194 1.00 43.53 93 GLY A N 1
ATOM 698 C CA . GLY A 1 93 ? 13.926 8.706 -13.129 1.00 43.53 93 GLY A CA 1
ATOM 699 C C . GLY A 1 93 ? 13.832 7.489 -12.248 1.00 43.53 93 GLY A C 1
ATOM 700 O O . GLY A 1 93 ? 13.567 6.396 -12.750 1.00 43.53 93 GLY A O 1
ATOM 701 N N . ARG A 1 94 ? 14.131 7.646 -10.959 1.00 63.56 94 ARG A N 1
ATOM 702 C CA . ARG A 1 94 ? 14.205 6.528 -10.019 1.00 63.56 94 ARG A CA 1
ATOM 703 C C . ARG A 1 94 ? 13.935 7.001 -8.601 1.00 63.56 94 ARG A C 1
ATOM 705 O O . ARG A 1 94 ? 14.868 7.384 -7.902 1.00 63.56 94 ARG A O 1
ATOM 712 N N . SER A 1 95 ? 12.704 6.784 -8.148 1.00 52.06 95 SER A N 1
ATOM 713 C CA . SER A 1 95 ? 12.338 6.522 -6.751 1.00 52.06 95 SER A CA 1
ATOM 714 C C . SER A 1 95 ? 10.920 5.945 -6.697 1.00 52.06 95 SER A C 1
ATOM 716 O O . SER A 1 95 ? 9.951 6.693 -6.636 1.00 52.06 95 SER A O 1
ATOM 718 N N . ASP A 1 96 ? 10.820 4.611 -6.724 1.00 66.56 96 ASP A N 1
ATOM 719 C CA . ASP A 1 96 ? 9.599 3.867 -6.387 1.00 66.56 96 ASP A CA 1
ATOM 720 C C . ASP A 1 96 ? 9.711 3.414 -4.926 1.00 66.56 96 ASP A C 1
ATOM 722 O O . ASP A 1 96 ? 10.154 2.299 -4.644 1.00 66.56 96 ASP A O 1
ATOM 726 N N . SER A 1 97 ? 9.404 4.305 -3.984 1.00 73.75 97 SER A N 1
ATOM 727 C CA . SER A 1 97 ? 9.445 3.985 -2.552 1.00 73.75 97 SER A CA 1
ATOM 728 C C . SER A 1 97 ? 8.055 3.590 -2.068 1.00 73.75 97 SER A C 1
ATOM 730 O O . SER A 1 97 ? 7.084 4.322 -2.266 1.00 73.75 97 SER A O 1
ATOM 732 N N . LEU A 1 98 ? 7.970 2.433 -1.415 1.00 86.25 98 LEU A N 1
ATOM 733 C CA . LEU A 1 98 ? 6.758 1.923 -0.783 1.00 86.25 98 LEU A CA 1
ATOM 734 C C . LEU A 1 98 ? 6.868 2.166 0.722 1.00 86.25 98 LEU A C 1
ATOM 736 O O . LEU A 1 98 ? 7.772 1.638 1.364 1.00 86.25 98 LEU A O 1
ATOM 740 N N . ILE A 1 99 ? 5.964 2.954 1.295 1.00 90.00 99 ILE A N 1
ATOM 741 C CA . ILE A 1 99 ? 5.899 3.144 2.748 1.00 90.00 99 ILE A CA 1
ATOM 742 C C . ILE A 1 99 ? 4.599 2.530 3.241 1.00 90.00 99 ILE A C 1
ATOM 744 O O . ILE A 1 99 ? 3.512 2.981 2.896 1.00 90.00 99 ILE A O 1
ATOM 748 N N . LEU A 1 100 ? 4.717 1.486 4.049 1.00 90.31 100 LEU A N 1
ATOM 749 C CA . LEU A 1 100 ? 3.595 0.857 4.716 1.00 90.31 100 LEU A CA 1
ATOM 750 C C . LEU A 1 100 ? 3.405 1.503 6.088 1.00 90.31 100 LEU A C 1
ATOM 752 O O . LEU A 1 100 ? 4.294 1.447 6.937 1.00 90.31 100 LEU A O 1
ATOM 756 N N . THR A 1 101 ? 2.229 2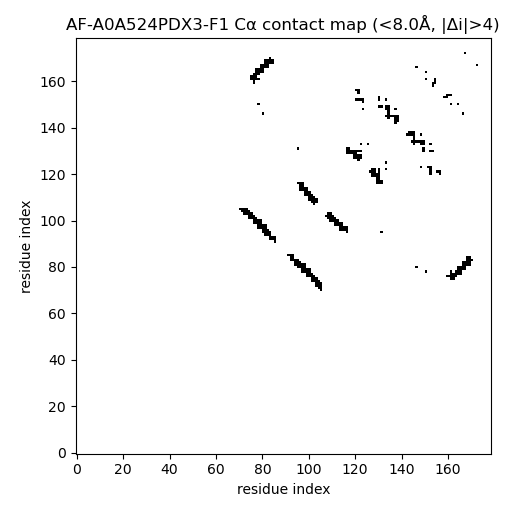.071 6.312 1.00 91.00 101 THR A N 1
ATOM 757 C CA . THR A 1 101 ? 1.848 2.694 7.577 1.00 91.00 101 THR A CA 1
ATOM 758 C C . THR A 1 101 ? 0.701 1.912 8.196 1.00 91.00 101 THR A C 1
ATOM 760 O O . THR A 1 101 ? -0.336 1.725 7.569 1.00 91.00 101 THR A O 1
ATOM 763 N N . THR A 1 102 ? 0.866 1.474 9.438 1.00 90.31 102 THR A N 1
ATOM 764 C CA . THR A 1 102 ? -0.182 0.826 10.233 1.00 90.31 102 THR A CA 1
ATOM 765 C C . THR A 1 102 ? -0.513 1.696 11.433 1.00 90.31 102 THR A C 1
ATOM 767 O O . THR A 1 102 ? 0.371 2.069 12.203 1.00 90.31 102 THR A O 1
ATOM 770 N N . THR A 1 103 ? -1.795 1.955 11.649 1.00 88.44 103 THR A N 1
ATOM 771 C CA . THR A 1 103 ? -2.281 2.682 12.822 1.00 88.44 103 THR A CA 1
ATOM 772 C C . THR A 1 103 ? -3.274 1.809 13.571 1.00 88.44 103 THR A C 1
ATOM 774 O O . THR A 1 103 ? -4.217 1.282 12.985 1.00 88.44 103 THR A O 1
ATOM 777 N N . VAL A 1 104 ? -3.082 1.661 14.882 1.00 87.25 104 VAL A N 1
ATOM 778 C CA . VAL A 1 104 ? -4.037 1.009 15.789 1.00 87.25 104 VAL A CA 1
ATOM 779 C C . VAL A 1 104 ? -4.490 2.066 16.795 1.00 87.25 104 VAL A C 1
ATOM 781 O O . VAL A 1 104 ? -3.870 2.205 17.855 1.00 87.25 104 VAL A O 1
ATOM 784 N N . PRO A 1 105 ? -5.536 2.858 16.481 1.00 82.06 105 PRO A N 1
ATOM 785 C CA . PRO A 1 105 ? -5.898 4.003 17.311 1.00 82.06 105 PRO A CA 1
ATOM 786 C C . PRO A 1 105 ? -6.358 3.580 18.710 1.00 82.06 105 PRO A C 1
ATOM 788 O O . PRO A 1 105 ? -6.061 4.269 19.681 1.00 82.06 105 PRO A O 1
ATOM 791 N N . SER A 1 106 ? -6.986 2.405 18.836 1.00 82.50 106 SER A N 1
ATOM 792 C CA . SER A 1 106 ? -7.378 1.817 20.125 1.00 82.50 106 SER A CA 1
ATOM 793 C C . SER A 1 106 ? -6.201 1.538 21.071 1.00 82.50 106 SER A C 1
ATOM 795 O O . SER A 1 106 ? -6.405 1.440 22.277 1.00 82.50 106 SER A O 1
ATOM 797 N N . GLN A 1 107 ? -4.976 1.434 20.543 1.00 83.38 107 GLN A N 1
ATOM 798 C CA . GLN A 1 107 ? -3.744 1.204 21.307 1.00 83.38 107 GLN A CA 1
ATOM 799 C C . GLN A 1 107 ? -2.780 2.401 21.263 1.00 83.38 107 GLN A C 1
ATOM 801 O O . GLN A 1 107 ? -1.705 2.334 21.852 1.00 83.38 107 GLN A O 1
ATOM 806 N N . GLY A 1 108 ? -3.123 3.481 20.548 1.00 83.50 108 GLY A N 1
ATOM 807 C CA . GLY A 1 108 ? -2.209 4.603 20.305 1.00 83.50 108 GLY A CA 1
ATOM 808 C C . GLY A 1 108 ? -0.946 4.214 19.524 1.00 83.50 108 GLY A C 1
ATOM 809 O O . GLY A 1 108 ? 0.083 4.870 19.662 1.00 83.50 108 GLY A O 1
ATOM 810 N N . TYR A 1 109 ? -0.997 3.137 18.735 1.00 86.81 109 TYR A N 1
ATOM 811 C CA . TYR A 1 109 ? 0.165 2.618 18.014 1.00 86.81 109 TYR A CA 1
ATOM 812 C C . TYR A 1 109 ? 0.209 3.140 16.577 1.00 86.81 109 TYR A C 1
ATOM 814 O O . TYR A 1 109 ? -0.780 3.049 15.846 1.00 86.81 109 TYR A O 1
ATOM 822 N N . LEU A 1 110 ? 1.382 3.624 16.169 1.00 90.50 110 LEU A N 1
ATOM 823 C CA . LEU A 1 110 ? 1.716 3.985 14.795 1.00 90.50 110 LEU A CA 1
ATOM 824 C C . LEU A 1 110 ? 3.005 3.256 14.403 1.00 90.50 110 LEU A C 1
ATOM 826 O O . LEU A 1 110 ? 4.054 3.471 15.008 1.00 90.50 110 LEU A O 1
ATOM 830 N N . GLY A 1 111 ? 2.918 2.402 13.390 1.00 90.88 111 GLY A N 1
ATOM 831 C CA . GLY A 1 111 ? 4.054 1.710 12.794 1.00 90.88 111 GLY A CA 1
ATOM 832 C C . GLY A 1 111 ? 4.266 2.191 11.367 1.00 90.88 111 GLY A C 1
ATOM 833 O O . GLY A 1 111 ? 3.312 2.294 10.600 1.00 90.88 111 GLY A O 1
ATOM 834 N N . ILE A 1 112 ? 5.514 2.479 11.009 1.00 92.31 112 ILE A N 1
ATOM 835 C CA . ILE A 1 112 ? 5.901 2.873 9.654 1.00 92.31 112 ILE A CA 1
ATOM 836 C C . ILE A 1 112 ? 7.037 1.954 9.215 1.00 92.31 112 ILE A C 1
ATOM 838 O O . ILE A 1 112 ? 8.050 1.840 9.904 1.00 92.31 112 ILE A O 1
ATOM 842 N N . LEU A 1 113 ? 6.867 1.307 8.066 1.00 90.94 113 LEU A N 1
ATOM 843 C CA . LEU A 1 113 ? 7.854 0.434 7.447 1.00 90.94 113 LEU A CA 1
ATOM 844 C C . LEU A 1 113 ? 8.141 0.919 6.028 1.00 90.94 113 LEU A C 1
ATOM 846 O O . LEU A 1 113 ? 7.257 0.942 5.175 1.00 90.94 113 LEU A O 1
ATOM 850 N N . SER A 1 114 ? 9.397 1.267 5.767 1.00 90.56 114 SER A N 1
ATOM 851 C CA . SER A 1 114 ? 9.863 1.529 4.407 1.00 90.56 114 SER A CA 1
ATOM 852 C C . SER A 1 114 ? 10.231 0.210 3.734 1.00 90.56 114 SER A C 1
ATOM 854 O O . SER A 1 114 ? 11.082 -0.529 4.233 1.00 90.56 114 SER A O 1
ATOM 856 N N . ILE A 1 115 ? 9.581 -0.091 2.614 1.00 89.50 115 ILE A N 1
ATOM 857 C CA . ILE A 1 115 ? 9.828 -1.279 1.803 1.00 89.50 115 ILE A CA 1
ATOM 858 C C . ILE A 1 115 ? 10.719 -0.867 0.620 1.00 89.50 115 ILE A C 1
ATOM 860 O O . ILE A 1 115 ? 10.316 -0.031 -0.197 1.00 89.50 115 ILE A O 1
ATOM 864 N N . PRO A 1 116 ? 11.931 -1.436 0.491 1.00 86.81 116 PRO A N 1
ATOM 865 C CA . PRO A 1 116 ? 12.819 -1.106 -0.613 1.00 86.81 116 PRO A CA 1
ATOM 866 C C . PRO A 1 116 ? 12.275 -1.668 -1.935 1.00 86.81 116 PRO A C 1
ATOM 868 O O . PRO A 1 116 ? 11.820 -2.806 -2.001 1.00 86.81 116 PRO A O 1
ATOM 871 N N . ARG A 1 117 ? 12.393 -0.895 -3.021 1.00 86.38 117 ARG A N 1
ATOM 872 C CA . ARG A 1 117 ? 11.897 -1.255 -4.368 1.00 86.38 117 ARG A CA 1
ATOM 873 C C . ARG A 1 117 ? 12.457 -2.564 -4.936 1.00 86.38 117 ARG A C 1
ATOM 875 O O . ARG A 1 117 ? 11.847 -3.180 -5.802 1.00 86.38 117 ARG A O 1
ATOM 882 N N . ASP A 1 118 ? 13.665 -2.918 -4.502 1.00 87.81 118 ASP A N 1
ATOM 883 C CA . ASP A 1 118 ? 14.424 -4.066 -4.990 1.00 87.81 118 ASP A CA 1
ATOM 884 C C . ASP A 1 118 ? 14.200 -5.301 -4.095 1.00 87.81 118 ASP A C 1
ATOM 886 O O . ASP A 1 118 ? 14.884 -6.309 -4.261 1.00 87.81 118 ASP A O 1
ATOM 890 N N . LEU A 1 119 ? 13.244 -5.242 -3.153 1.00 90.75 119 LEU A N 1
ATOM 89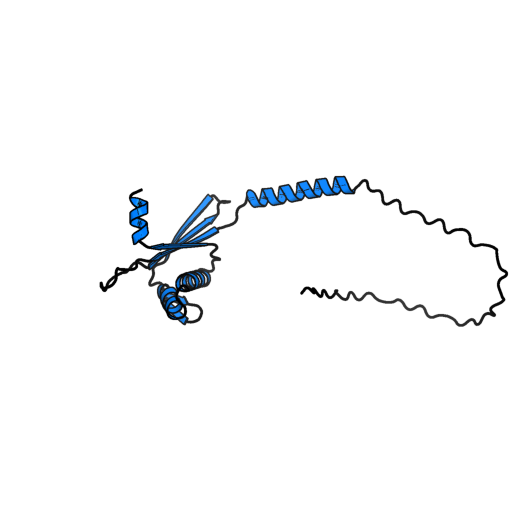1 C CA . LEU A 1 119 ? 12.868 -6.387 -2.328 1.00 90.75 119 LEU A CA 1
ATOM 892 C C . LEU A 1 119 ? 12.388 -7.535 -3.218 1.00 90.75 119 LEU A C 1
ATOM 894 O O . LEU A 1 119 ? 11.470 -7.352 -4.016 1.00 90.75 119 LEU A O 1
ATOM 898 N N . TRP A 1 120 ? 13.000 -8.706 -3.065 1.00 94.25 120 TRP A N 1
ATOM 899 C CA . TRP A 1 120 ? 12.616 -9.912 -3.788 1.00 94.25 120 TRP A CA 1
ATOM 900 C C . TRP A 1 120 ? 11.390 -10.549 -3.132 1.00 94.25 120 TRP A C 1
ATOM 902 O O . TRP A 1 120 ? 11.425 -10.855 -1.941 1.00 94.25 120 TRP A O 1
ATOM 912 N N . VAL A 1 121 ? 10.309 -10.693 -3.894 1.00 94.19 121 VAL A N 1
ATOM 913 C CA . VAL A 1 121 ? 8.984 -11.087 -3.408 1.00 94.19 121 VAL A CA 1
ATOM 914 C C . VAL A 1 121 ? 8.227 -11.914 -4.443 1.00 94.19 121 VAL A C 1
ATOM 916 O O . VAL A 1 121 ? 8.500 -11.843 -5.645 1.00 94.19 121 VAL A O 1
ATOM 919 N N . SER A 1 122 ? 7.193 -12.610 -3.976 1.00 94.25 122 SER A N 1
ATOM 920 C CA . SER A 1 122 ? 6.259 -13.315 -4.846 1.00 94.25 122 SER A CA 1
ATOM 921 C C . SER A 1 122 ? 5.214 -12.358 -5.410 1.00 94.25 122 SER A C 1
ATOM 923 O O . SER A 1 122 ? 4.468 -11.736 -4.651 1.00 94.25 122 SER A O 1
ATOM 925 N N . ILE A 1 123 ? 5.136 -12.227 -6.733 1.00 92.94 123 ILE A N 1
ATOM 926 C CA . ILE A 1 123 ? 4.158 -11.371 -7.411 1.00 92.94 123 ILE A CA 1
ATOM 927 C C . ILE A 1 123 ? 3.030 -12.243 -7.982 1.00 92.94 123 ILE A C 1
ATOM 929 O O . ILE A 1 123 ? 3.295 -13.119 -8.818 1.00 92.94 123 ILE A O 1
ATOM 933 N N . PRO A 1 124 ? 1.762 -11.998 -7.606 1.00 89.25 124 PRO A N 1
ATOM 934 C CA . PRO A 1 124 ? 0.621 -12.741 -8.136 1.00 89.25 124 PRO A CA 1
ATOM 935 C C . PRO A 1 124 ? 0.541 -12.660 -9.664 1.00 89.25 124 PRO A C 1
ATOM 937 O O . PRO A 1 124 ? 0.585 -11.576 -10.236 1.00 89.25 124 PRO A O 1
ATOM 940 N N . GLY A 1 125 ? 0.419 -13.811 -10.328 1.00 88.00 125 GLY A N 1
ATOM 941 C CA . GLY A 1 125 ? 0.304 -13.891 -11.790 1.00 88.00 125 GLY A CA 1
ATOM 942 C C . GLY A 1 125 ? 1.617 -13.728 -12.568 1.00 88.00 125 GLY A C 1
ATOM 943 O O . GLY A 1 125 ? 1.613 -13.941 -13.776 1.00 88.00 125 GLY A O 1
ATOM 944 N N . VAL A 1 126 ? 2.735 -13.414 -11.902 1.00 88.19 126 VAL A N 1
ATOM 945 C CA . VAL A 1 126 ? 4.053 -13.240 -12.543 1.00 88.19 126 VAL A CA 1
ATOM 946 C C . VAL A 1 126 ? 5.081 -14.245 -12.013 1.00 88.19 126 VAL A C 1
ATOM 948 O O . VAL A 1 126 ? 5.818 -14.838 -12.798 1.00 88.19 126 VAL A O 1
ATOM 951 N N . GLY A 1 127 ? 5.126 -14.462 -10.695 1.00 90.69 127 GLY A N 1
ATOM 952 C CA . GLY A 1 127 ? 6.154 -15.257 -10.017 1.00 90.69 127 GLY A CA 1
ATOM 953 C C . GLY A 1 127 ? 7.106 -14.397 -9.181 1.00 90.69 127 GLY A C 1
ATOM 954 O O . GLY A 1 127 ? 6.793 -13.262 -8.834 1.00 90.69 127 GLY A O 1
ATOM 955 N N . GLU A 1 128 ? 8.270 -14.942 -8.834 1.00 94.00 128 GLU A N 1
ATOM 956 C CA . GLU A 1 128 ? 9.251 -14.266 -7.975 1.00 94.00 128 GLU A CA 1
ATOM 957 C C . GLU A 1 128 ? 10.008 -13.162 -8.727 1.00 94.00 128 GLU A C 1
ATOM 959 O O . GLU A 1 128 ? 10.636 -13.415 -9.760 1.00 94.00 128 GLU A O 1
ATOM 964 N N . ASN A 1 129 ? 9.982 -11.935 -8.209 1.00 93.38 129 ASN A N 1
ATOM 965 C CA . ASN A 1 129 ? 10.741 -10.816 -8.767 1.00 93.38 129 ASN A CA 1
ATOM 966 C C . ASN A 1 129 ? 10.937 -9.706 -7.723 1.00 93.38 129 ASN A C 1
ATOM 968 O O . ASN A 1 129 ? 10.501 -9.803 -6.580 1.00 93.38 129 ASN A O 1
ATOM 972 N N . ARG A 1 130 ? 11.573 -8.605 -8.120 1.00 92.50 130 ARG A N 1
ATOM 973 C CA . ARG A 1 130 ? 11.594 -7.375 -7.327 1.00 92.50 130 ARG A CA 1
ATOM 974 C C . ARG A 1 130 ? 10.195 -6.780 -7.209 1.00 92.50 130 ARG A C 1
ATOM 976 O O . ARG A 1 130 ? 9.461 -6.733 -8.192 1.00 92.50 130 ARG A O 1
ATOM 983 N N . ILE A 1 131 ? 9.852 -6.262 -6.034 1.00 90.69 131 ILE A N 1
ATOM 984 C CA . ILE A 1 131 ? 8.506 -5.767 -5.719 1.00 90.69 131 ILE A CA 1
ATOM 985 C C . ILE A 1 131 ? 8.028 -4.653 -6.657 1.00 90.69 131 ILE A C 1
ATOM 987 O O . ILE A 1 131 ? 6.848 -4.589 -6.994 1.00 90.69 131 ILE A O 1
ATOM 991 N N . ASN A 1 132 ? 8.935 -3.808 -7.149 1.00 87.94 132 ASN A N 1
ATOM 992 C CA . ASN A 1 132 ? 8.595 -2.766 -8.117 1.00 87.94 132 ASN A CA 1
ATOM 993 C C . ASN A 1 132 ? 8.152 -3.316 -9.484 1.00 87.94 132 ASN A C 1
ATOM 995 O O . ASN A 1 132 ? 7.415 -2.647 -10.210 1.00 87.94 132 ASN A O 1
ATOM 999 N N . ALA A 1 133 ? 8.554 -4.539 -9.831 1.00 90.00 133 ALA A N 1
ATOM 1000 C CA . ALA A 1 133 ? 8.160 -5.174 -11.077 1.00 90.00 133 ALA A CA 1
ATOM 1001 C C . ALA A 1 133 ? 6.649 -5.445 -11.118 1.00 90.00 133 ALA A C 1
ATOM 1003 O O . ALA A 1 133 ? 6.072 -5.436 -12.200 1.00 90.00 133 ALA A O 1
ATOM 1004 N N . ALA A 1 134 ? 5.989 -5.598 -9.961 1.00 89.94 134 ALA A N 1
ATOM 1005 C CA . ALA A 1 134 ? 4.539 -5.774 -9.886 1.00 89.94 134 ALA A CA 1
ATOM 1006 C C . ALA A 1 134 ? 3.796 -4.585 -10.505 1.00 89.94 134 ALA A C 1
ATOM 1008 O O . ALA A 1 134 ? 2.880 -4.774 -11.302 1.00 89.94 134 ALA A O 1
ATOM 1009 N N . HIS A 1 135 ? 4.236 -3.360 -10.194 1.00 87.38 135 HIS A N 1
ATOM 1010 C CA . HIS A 1 135 ? 3.686 -2.152 -10.801 1.00 87.38 135 HIS A CA 1
ATOM 1011 C C . HIS A 1 135 ? 3.914 -2.152 -12.312 1.00 87.38 135 HIS A C 1
ATOM 1013 O O . HIS A 1 135 ? 2.984 -1.918 -13.076 1.00 87.38 135 HIS A O 1
ATOM 1019 N N . PHE A 1 136 ? 5.152 -2.412 -12.738 1.00 85.94 136 PHE A N 1
ATOM 1020 C CA . PHE A 1 136 ? 5.548 -2.334 -14.141 1.00 85.94 136 PHE A CA 1
ATOM 1021 C C . PHE A 1 136 ? 4.807 -3.349 -15.017 1.00 85.94 136 PHE A C 1
ATOM 1023 O O . PHE A 1 136 ? 4.257 -2.969 -16.046 1.00 85.94 136 PHE A O 1
ATOM 1030 N N . PHE A 1 137 ? 4.764 -4.621 -14.611 1.00 87.38 137 PHE A N 1
ATOM 1031 C CA . PHE A 1 137 ? 4.096 -5.670 -15.381 1.00 87.38 137 PHE A CA 1
ATOM 1032 C C . PHE A 1 137 ? 2.592 -5.438 -15.478 1.00 87.38 137 PHE A C 1
ATOM 1034 O O . PHE A 1 137 ? 2.031 -5.588 -16.558 1.00 87.38 137 PHE A O 1
ATOM 1041 N N . ALA A 1 138 ? 1.955 -5.020 -14.385 1.00 87.56 138 ALA A N 1
ATOM 1042 C CA . ALA A 1 138 ? 0.530 -4.729 -14.393 1.00 87.56 138 ALA A CA 1
ATOM 1043 C C . ALA A 1 138 ? 0.210 -3.500 -15.256 1.00 87.56 138 ALA A C 1
ATOM 1045 O O . ALA A 1 138 ? -0.672 -3.566 -16.102 1.00 87.56 138 ALA A O 1
ATOM 1046 N N . GLU A 1 139 ? 0.970 -2.407 -15.138 1.00 84.25 139 GLU A N 1
ATOM 1047 C CA . GLU A 1 139 ? 0.771 -1.222 -15.985 1.00 84.25 139 GLU A CA 1
ATOM 1048 C C . GLU A 1 139 ? 1.006 -1.528 -17.480 1.00 84.25 139 GLU A C 1
ATOM 1050 O O . GLU A 1 139 ? 0.358 -0.923 -18.335 1.00 84.25 139 GLU A O 1
ATOM 1055 N N . ALA A 1 140 ? 1.910 -2.465 -17.795 1.00 85.88 140 ALA A N 1
ATOM 1056 C CA . ALA A 1 140 ? 2.171 -2.927 -19.158 1.00 85.88 140 ALA A CA 1
ATOM 1057 C C . ALA A 1 140 ? 1.052 -3.822 -19.719 1.00 85.88 140 ALA A C 1
ATOM 1059 O O . ALA A 1 140 ? 0.766 -3.740 -20.912 1.00 85.88 140 ALA A O 1
ATOM 1060 N N . ASP A 1 141 ? 0.432 -4.656 -18.882 1.00 87.38 141 ASP A N 1
ATOM 1061 C CA . ASP A 1 141 ? -0.703 -5.504 -19.264 1.00 87.38 141 ASP A CA 1
ATOM 1062 C C . ASP A 1 141 ? -1.993 -4.679 -19.398 1.00 87.38 141 ASP A C 1
ATOM 1064 O O . ASP A 1 141 ? -2.661 -4.678 -20.433 1.00 87.38 141 ASP A O 1
ATOM 1068 N N . GLN A 1 142 ? -2.300 -3.889 -18.369 1.00 87.62 142 GLN A N 1
ATOM 1069 C CA . GLN A 1 142 ? -3.437 -2.983 -18.332 1.00 87.62 142 GLN A CA 1
ATOM 1070 C C . GLN A 1 142 ? -3.025 -1.626 -17.733 1.00 87.62 142 GLN A C 1
ATOM 1072 O O . GLN A 1 142 ? -2.822 -1.524 -16.515 1.00 87.62 142 GLN A O 1
ATOM 1077 N N . PRO A 1 143 ? -2.981 -0.551 -18.544 1.00 86.00 143 PRO A N 1
ATOM 1078 C CA . PRO A 1 143 ? -2.664 0.786 -18.055 1.00 86.00 143 PRO A CA 1
ATOM 1079 C C . PRO A 1 143 ? -3.585 1.213 -16.905 1.00 86.00 143 PRO A C 1
ATOM 1081 O O . PRO A 1 143 ? -4.809 1.174 -17.027 1.00 86.00 143 PRO A O 1
ATOM 1084 N N . GLY A 1 144 ? -2.995 1.631 -15.783 1.00 82.06 144 GLY A N 1
ATOM 1085 C CA . GLY A 1 144 ? -3.702 2.041 -14.569 1.00 82.06 144 GLY A CA 1
ATOM 1086 C C . GLY A 1 144 ? -3.832 0.948 -13.503 1.00 82.06 144 GLY A C 1
ATOM 1087 O O . G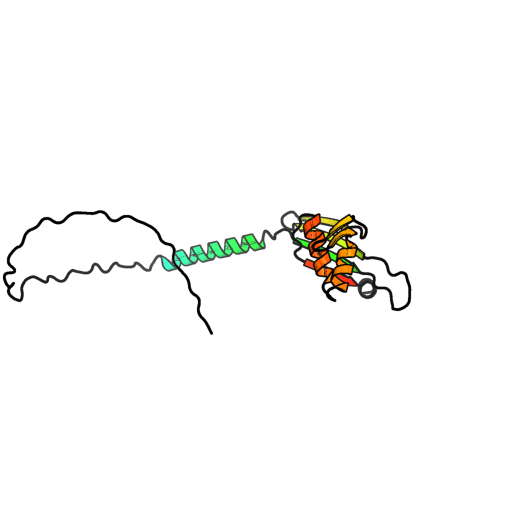LY A 1 144 ? -4.228 1.259 -12.379 1.00 82.06 144 GLY A O 1
ATOM 1088 N N . SER A 1 145 ? -3.475 -0.303 -13.807 1.00 86.88 145 SER A N 1
ATOM 1089 C CA . SER A 1 145 ? -3.546 -1.417 -12.851 1.00 86.88 145 SER A CA 1
ATOM 1090 C C . SER A 1 145 ? -2.300 -1.558 -11.958 1.00 86.88 145 SER A C 1
ATOM 1092 O O . SER A 1 145 ? -2.343 -2.264 -10.946 1.00 86.88 145 SER A O 1
ATOM 1094 N N . GLY A 1 146 ? -1.214 -0.828 -12.250 1.00 86.81 146 GLY A N 1
ATOM 1095 C CA . GLY A 1 146 ? 0.054 -0.887 -11.515 1.00 86.81 146 GLY A CA 1
ATOM 1096 C C . GLY A 1 146 ? -0.055 -0.724 -9.987 1.00 86.81 146 GLY A C 1
ATOM 1097 O O . GLY A 1 146 ? 0.494 -1.549 -9.243 1.00 86.81 146 GLY A O 1
ATOM 1098 N N . PRO A 1 147 ? -0.787 0.285 -9.467 1.00 87.44 147 PRO A N 1
ATOM 1099 C CA . PRO A 1 147 ? -0.979 0.452 -8.027 1.00 87.44 147 PRO A CA 1
ATOM 1100 C C . PRO A 1 147 ? -1.692 -0.734 -7.367 1.00 87.44 147 PRO A C 1
ATOM 1102 O O . PRO A 1 147 ? -1.273 -1.173 -6.299 1.00 87.44 147 PRO A O 1
ATOM 1105 N N . ALA A 1 148 ? -2.725 -1.287 -8.010 1.00 89.31 148 ALA A N 1
ATOM 1106 C CA . ALA A 1 148 ? -3.493 -2.407 -7.466 1.00 89.31 148 ALA A CA 1
ATOM 1107 C C . ALA A 1 148 ? -2.639 -3.680 -7.364 1.00 89.31 148 ALA A C 1
ATOM 1109 O O . ALA A 1 148 ? -2.660 -4.359 -6.338 1.00 89.31 148 ALA A O 1
ATOM 1110 N N . ALA A 1 149 ? -1.816 -3.958 -8.379 1.00 90.31 149 ALA A N 1
ATOM 1111 C CA . ALA A 1 149 ? -0.858 -5.061 -8.337 1.00 90.31 149 ALA A CA 1
ATOM 1112 C C . ALA A 1 149 ? 0.204 -4.875 -7.241 1.00 90.31 149 ALA A C 1
ATOM 1114 O O . ALA A 1 149 ? 0.577 -5.833 -6.560 1.00 90.31 149 ALA A O 1
ATOM 1115 N N . SER A 1 150 ? 0.655 -3.636 -7.019 1.00 90.19 150 SER A N 1
ATOM 1116 C CA . SER A 1 150 ? 1.594 -3.313 -5.935 1.00 90.19 150 SER A CA 1
ATOM 1117 C C . SER A 1 150 ? 0.977 -3.583 -4.558 1.00 90.19 150 SER A C 1
ATOM 1119 O O . SER A 1 150 ? 1.606 -4.218 -3.714 1.00 90.19 150 SER A O 1
ATOM 1121 N N . VAL A 1 151 ? -0.277 -3.161 -4.353 1.00 91.56 151 VAL A N 1
ATOM 1122 C CA . VAL A 1 151 ? -1.052 -3.423 -3.129 1.00 91.56 151 VAL A CA 1
ATOM 1123 C C . VAL A 1 151 ? -1.210 -4.926 -2.904 1.00 91.56 151 VAL A C 1
ATOM 1125 O O . VAL A 1 151 ? -0.872 -5.413 -1.830 1.00 91.56 151 VAL A O 1
ATOM 1128 N N . ALA A 1 152 ? -1.646 -5.677 -3.918 1.00 92.62 152 ALA A N 1
ATOM 1129 C CA . ALA A 1 152 ? -1.823 -7.126 -3.808 1.00 92.62 152 ALA A CA 1
ATOM 1130 C C . ALA A 1 152 ? -0.509 -7.848 -3.466 1.00 92.62 152 ALA A C 1
ATOM 1132 O O . ALA A 1 152 ? -0.484 -8.741 -2.619 1.00 92.62 152 ALA A O 1
ATOM 1133 N N . THR A 1 153 ? 0.598 -7.420 -4.078 1.00 93.06 153 THR A N 1
ATOM 1134 C CA . THR A 1 153 ? 1.930 -7.970 -3.806 1.00 93.06 153 THR A CA 1
ATOM 1135 C C . THR A 1 153 ? 2.349 -7.710 -2.359 1.00 93.06 153 THR A C 1
ATOM 1137 O O . THR A 1 153 ? 2.765 -8.639 -1.669 1.00 93.06 153 THR A O 1
ATOM 1140 N N . VAL A 1 154 ? 2.202 -6.481 -1.852 1.00 91.94 154 VAL A N 1
ATOM 1141 C CA . VAL A 1 154 ? 2.511 -6.174 -0.443 1.00 91.94 154 VAL A CA 1
ATOM 1142 C C . VAL A 1 154 ? 1.598 -6.964 0.500 1.00 91.94 154 VAL A C 1
ATOM 1144 O O . VAL A 1 154 ? 2.085 -7.565 1.454 1.00 91.94 154 VAL A O 1
ATOM 1147 N N . ALA A 1 155 ? 0.296 -7.026 0.220 1.00 92.56 155 ALA A N 1
ATOM 1148 C CA . ALA A 1 155 ? -0.662 -7.733 1.066 1.00 92.56 155 ALA A CA 1
ATOM 1149 C C . ALA A 1 155 ? -0.294 -9.215 1.249 1.00 92.56 155 ALA A C 1
ATOM 1151 O O . ALA A 1 155 ? -0.261 -9.717 2.373 1.00 92.56 155 ALA A O 1
ATOM 1152 N N . ILE A 1 156 ? 0.066 -9.896 0.157 1.00 93.50 156 ILE A N 1
ATOM 1153 C CA . ILE A 1 156 ? 0.405 -11.325 0.176 1.00 93.50 156 ILE A CA 1
ATOM 1154 C C . ILE A 1 156 ? 1.754 -11.586 0.851 1.00 93.50 156 ILE A C 1
ATOM 1156 O O . ILE A 1 156 ? 1.858 -12.506 1.658 1.00 93.50 156 ILE A O 1
ATOM 1160 N N . ASN A 1 157 ? 2.781 -10.781 0.565 1.00 93.25 157 ASN A N 1
ATOM 1161 C CA . ASN A 1 157 ? 4.126 -11.037 1.094 1.00 93.25 157 ASN 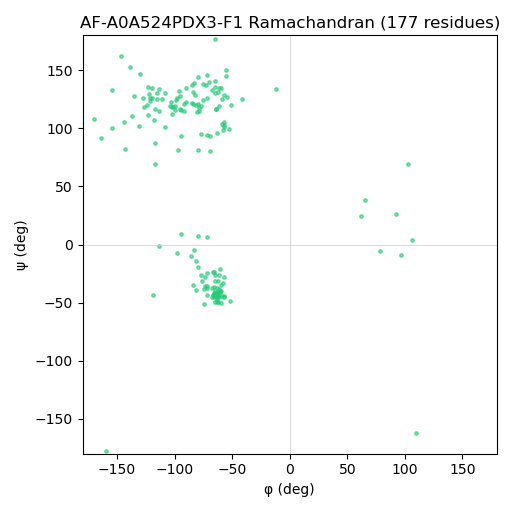A CA 1
ATOM 1162 C C . ASN A 1 157 ? 4.273 -10.656 2.571 1.00 93.25 157 ASN A C 1
ATOM 1164 O O . ASN A 1 157 ? 5.044 -11.286 3.290 1.00 93.25 157 ASN A O 1
ATOM 1168 N N . PHE A 1 158 ? 3.539 -9.641 3.030 1.00 90.50 158 PHE A N 1
ATOM 1169 C CA . PHE A 1 158 ? 3.584 -9.197 4.424 1.00 90.50 158 PHE A CA 1
ATOM 1170 C C . PHE A 1 158 ? 2.438 -9.766 5.274 1.00 90.50 158 PHE A C 1
ATOM 1172 O O . PHE A 1 158 ? 2.455 -9.598 6.492 1.00 90.50 158 PHE A O 1
ATOM 1179 N N . GLY A 1 159 ? 1.466 -10.458 4.667 1.00 90.25 159 GLY A N 1
ATOM 1180 C CA . GLY A 1 159 ? 0.324 -11.049 5.371 1.00 90.25 159 GLY A CA 1
ATOM 1181 C C . GLY A 1 159 ? -0.589 -9.997 6.003 1.00 90.25 159 GLY A C 1
ATOM 1182 O O . GLY A 1 159 ? -1.048 -10.168 7.134 1.00 90.25 159 GLY A O 1
ATOM 1183 N N . LEU A 1 160 ? -0.796 -8.878 5.305 1.00 89.19 160 LEU A N 1
ATOM 1184 C CA . LEU A 1 160 ? -1.548 -7.726 5.798 1.00 89.19 160 LEU A CA 1
ATOM 1185 C C . LEU A 1 160 ? -2.703 -7.395 4.858 1.00 89.19 160 LEU A C 1
ATOM 1187 O O . LEU A 1 160 ? -2.510 -7.287 3.651 1.00 89.19 160 LEU A O 1
ATOM 1191 N N . ASP A 1 161 ? -3.873 -7.127 5.430 1.00 88.00 161 ASP A N 1
ATOM 1192 C CA . ASP A 1 161 ? -4.972 -6.499 4.700 1.00 88.00 161 ASP A CA 1
ATOM 1193 C C . ASP A 1 161 ? -4.688 -5.002 4.575 1.00 88.00 161 ASP A C 1
ATOM 1195 O O . ASP A 1 161 ? -4.528 -4.315 5.585 1.00 88.00 161 ASP A O 1
ATOM 1199 N N . LEU A 1 162 ? -4.573 -4.504 3.345 1.00 87.81 162 LEU A N 1
ATOM 1200 C CA . LEU A 1 162 ? -4.365 -3.086 3.061 1.00 87.81 162 LEU A CA 1
ATOM 1201 C C . LEU A 1 162 ? -5.712 -2.423 2.786 1.00 87.81 162 LEU A C 1
ATOM 1203 O O . LEU A 1 162 ? -6.375 -2.752 1.804 1.00 87.81 162 LEU A O 1
ATOM 1207 N N . ASP A 1 163 ? -6.094 -1.473 3.636 1.00 87.50 163 ASP A N 1
ATOM 1208 C CA . ASP A 1 163 ? -7.384 -0.787 3.539 1.00 87.50 163 ASP A CA 1
ATOM 1209 C C . ASP A 1 163 ? -7.345 0.334 2.499 1.00 87.50 163 ASP A C 1
ATOM 1211 O O . ASP A 1 163 ? -8.298 0.557 1.752 1.00 87.50 163 ASP A O 1
ATOM 1215 N N . TYR A 1 164 ? -6.220 1.048 2.451 1.00 89.25 164 TYR A N 1
ATOM 1216 C CA . TYR A 1 164 ? -6.050 2.220 1.604 1.00 89.25 164 TYR A CA 1
ATOM 1217 C C . TYR A 1 164 ? -4.673 2.231 0.956 1.00 89.25 164 TYR A C 1
ATOM 1219 O O . TYR A 1 164 ? -3.687 1.745 1.513 1.00 89.25 164 TYR A O 1
ATOM 1227 N N . TYR A 1 165 ? -4.592 2.872 -0.205 1.00 89.19 165 TYR A N 1
ATOM 1228 C CA . TYR A 1 165 ? -3.322 3.264 -0.786 1.00 89.19 165 TYR A CA 1
ATOM 1229 C C . TYR A 1 165 ? -3.356 4.732 -1.190 1.00 89.19 165 TYR A C 1
ATOM 1231 O O . TYR A 1 165 ? -4.387 5.265 -1.600 1.00 89.19 165 TYR A O 1
ATOM 1239 N N . ILE A 1 166 ? -2.210 5.389 -1.081 1.00 88.19 166 ILE A N 1
ATOM 1240 C CA . ILE A 1 166 ? -2.025 6.773 -1.500 1.00 88.19 166 ILE A CA 1
ATOM 1241 C C . ILE A 1 166 ? -0.912 6.773 -2.534 1.00 88.19 166 ILE A C 1
ATOM 1243 O O . ILE A 1 166 ? 0.192 6.312 -2.262 1.00 88.19 166 ILE A O 1
ATOM 1247 N N . ARG A 1 167 ? -1.195 7.292 -3.728 1.00 83.62 167 ARG A N 1
ATOM 1248 C CA . ARG A 1 167 ? -0.203 7.449 -4.794 1.00 83.62 167 ARG A CA 1
ATOM 1249 C C . ARG A 1 167 ? 0.250 8.902 -4.845 1.00 83.62 167 ARG A C 1
ATOM 1251 O O . ARG A 1 167 ? -0.558 9.777 -5.138 1.00 83.62 167 ARG A O 1
ATOM 1258 N N . ILE A 1 168 ? 1.534 9.142 -4.608 1.00 78.50 168 ILE A N 1
ATOM 1259 C CA . ILE A 1 168 ? 2.145 10.471 -4.693 1.00 78.50 168 ILE A CA 1
ATOM 1260 C C . ILE A 1 168 ? 3.044 10.520 -5.926 1.00 78.50 168 ILE A C 1
ATOM 1262 O O . ILE A 1 168 ? 3.873 9.636 -6.138 1.00 78.50 168 ILE A O 1
ATOM 1266 N N . GLN A 1 169 ? 2.871 11.566 -6.732 1.00 73.88 169 GLN A N 1
ATOM 1267 C CA . GLN A 1 169 ? 3.808 11.941 -7.790 1.00 73.88 169 GLN A CA 1
ATOM 1268 C C . GLN A 1 169 ? 4.700 13.059 -7.245 1.00 73.88 169 GLN A C 1
ATOM 1270 O O . GLN A 1 169 ? 4.182 14.055 -6.737 1.00 73.88 169 GLN A O 1
ATOM 1275 N N . PHE A 1 170 ? 6.023 12.893 -7.312 1.00 66.31 170 PHE A N 1
ATOM 1276 C CA . PHE A 1 170 ? 6.971 13.834 -6.697 1.00 66.31 170 PHE A CA 1
ATOM 1277 C C . PHE A 1 170 ? 6.884 15.263 -7.254 1.00 66.31 170 PHE A C 1
ATOM 1279 O O . PHE A 1 170 ? 7.133 16.213 -6.511 1.00 66.31 170 PHE A O 1
ATOM 1286 N N . ASP A 1 171 ? 6.437 15.443 -8.499 1.00 64.94 171 ASP A N 1
ATOM 1287 C CA . ASP A 1 171 ? 6.160 16.773 -9.059 1.00 64.94 171 ASP A CA 1
ATOM 1288 C C . ASP A 1 171 ? 5.087 17.531 -8.261 1.00 64.94 171 ASP A C 1
ATOM 1290 O O . ASP A 1 171 ? 5.197 18.738 -8.057 1.00 64.94 171 ASP A O 1
ATOM 1294 N N . GLY A 1 172 ? 4.093 16.814 -7.727 1.00 59.09 172 GLY A N 1
ATOM 1295 C CA . GLY A 1 172 ? 3.067 17.375 -6.848 1.00 59.09 172 GLY A CA 1
ATOM 1296 C C . GLY A 1 172 ? 3.525 17.570 -5.400 1.00 59.09 172 GLY A C 1
ATOM 1297 O O . GLY A 1 172 ? 2.927 18.364 -4.680 1.00 59.09 172 GLY A O 1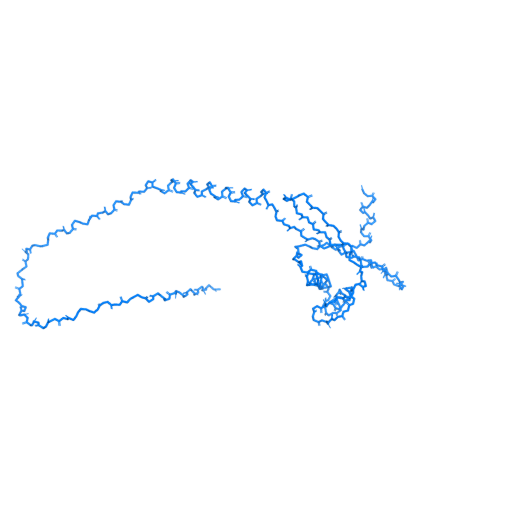
ATOM 1298 N N . PHE A 1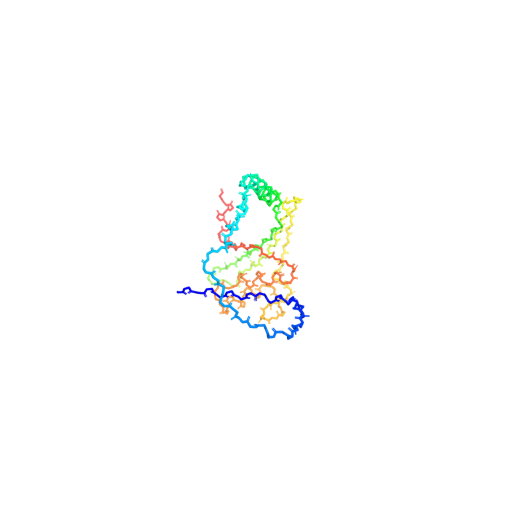 173 ? 4.592 16.889 -4.963 1.00 61.03 173 PHE A N 1
ATOM 1299 C CA . PHE A 1 173 ? 5.107 17.019 -3.596 1.00 61.03 173 PHE A CA 1
ATOM 1300 C C . PHE A 1 173 ? 5.804 18.366 -3.367 1.00 61.03 173 PHE A C 1
ATOM 1302 O O . PHE A 1 173 ? 5.622 18.960 -2.308 1.00 61.03 173 PHE A O 1
ATOM 1309 N N . ARG A 1 174 ? 6.536 18.893 -4.365 1.00 61.97 174 ARG A N 1
ATOM 1310 C CA . ARG A 1 174 ? 7.165 20.228 -4.260 1.00 61.97 174 ARG A CA 1
ATOM 1311 C C . ARG A 1 174 ? 6.131 21.317 -3.963 1.00 61.97 174 ARG A C 1
ATOM 1313 O O . ARG A 1 174 ? 6.327 22.109 -3.053 1.00 61.97 174 ARG A O 1
ATOM 1320 N N . ALA A 1 175 ? 4.991 21.276 -4.653 1.00 61.44 175 ALA A N 1
ATOM 1321 C CA . ALA A 1 175 ? 3.906 22.235 -4.455 1.00 61.44 175 ALA A CA 1
ATOM 1322 C C . ALA A 1 175 ? 3.243 22.152 -3.065 1.00 61.44 175 ALA A C 1
ATOM 1324 O O . ALA A 1 175 ? 2.644 23.129 -2.630 1.00 61.44 175 ALA A O 1
ATOM 1325 N N . PHE A 1 176 ? 3.329 21.007 -2.377 1.00 62.72 176 PHE A N 1
ATOM 1326 C CA . PHE A 1 176 ? 2.789 20.840 -1.023 1.00 62.72 176 PHE A CA 1
ATOM 1327 C C . PHE A 1 176 ? 3.751 21.334 0.062 1.00 62.72 176 PHE A C 1
ATOM 1329 O O . PHE A 1 176 ? 3.302 21.834 1.083 1.00 62.72 176 PHE A O 1
ATOM 1336 N N . VAL A 1 177 ? 5.063 21.182 -0.139 1.00 67.31 177 VAL A N 1
ATOM 1337 C CA . VAL A 1 177 ? 6.076 21.630 0.835 1.00 67.31 177 VAL A CA 1
ATOM 1338 C C . VAL A 1 177 ? 6.227 23.155 0.843 1.00 67.31 177 VAL A C 1
ATOM 1340 O O . VAL A 1 177 ? 6.566 23.720 1.879 1.00 67.31 177 VAL A O 1
ATOM 1343 N N . ASP A 1 178 ? 5.950 23.813 -0.285 1.00 62.19 178 ASP A N 1
ATOM 1344 C CA . ASP A 1 178 ? 6.021 25.274 -0.416 1.00 62.19 178 ASP A CA 1
ATOM 1345 C C . ASP A 1 178 ? 4.754 26.014 0.082 1.00 62.19 178 ASP A C 1
ATOM 1347 O O . ASP A 1 178 ? 4.738 27.248 0.076 1.00 62.19 178 ASP A O 1
ATOM 1351 N N . ALA A 1 179 ? 3.698 25.294 0.491 1.00 56.50 179 ALA A N 1
ATOM 1352 C CA . ALA A 1 179 ? 2.406 25.842 0.932 1.00 56.50 179 ALA A CA 1
ATOM 1353 C C . ALA A 1 179 ? 2.250 25.839 2.462 1.00 56.50 179 ALA A C 1
ATOM 1355 O O . ALA A 1 179 ? 1.705 26.837 2.989 1.00 56.50 179 ALA A O 1
#

Solvent-accessible surface area (backbone atoms only — not comparable to full-atom values): 11315 Å² total; per-residue (Å²): 137,89,82,89,84,86,84,83,85,87,79,91,77,84,84,86,86,79,87,82,79,92,74,97,68,84,86,71,85,76,77,92,83,80,83,85,70,80,80,76,75,76,73,76,78,75,73,72,74,59,59,62,58,52,49,50,54,50,50,52,52,49,50,51,53,52,48,50,52,68,71,49,48,65,76,47,29,36,38,36,39,36,41,40,81,53,65,93,92,58,98,81,49,85,44,61,44,36,37,42,36,38,38,29,68,69,74,74,42,78,48,79,45,81,45,64,39,75,43,77,40,65,30,86,99,78,45,80,40,38,48,50,48,34,26,52,55,31,32,71,76,40,79,83,38,15,66,60,38,35,49,53,28,50,24,67,72,71,73,42,80,69,78,45,73,46,81,44,48,55,80,60,47,58,66,58,76,79,105

Nearest PDB structures (foldseek):
  3pe5-assembly2_B  TM=8.176E-01  e=4.032E-07  [Clostridium] leptum DSM 753
  6uex-assembly1_A  TM=8.273E-01  e=1.476E-06  Staphylococcus aureus subsp. aureus N315
  3nxh-assembly1_A  TM=8.013E-01  e=4.747E-06  Bacillus subtilis subsp. subtilis str. 168
  3tfl-assembly1_A  TM=8.225E-01  e=1.738E-05  Streptococcus pneumoniae
  3tel-assembly1_A  TM=8.213E-01  e=2.737E-05  Streptococcus pneumoniae

Secondary structure (DSSP, 8-state):
-------------PPP--PPPP-----PPPPS-S-------------TTHHHHHHHHHHHHHHHHHHHHHHS---EEEEEEEE-PPPTT-S----EEEEEEEEEGGGTEEEEEEEPTT-EEEETTTEEEETHHHHHHHHHHSTT-HHHHHHHHHHHHHT----EEEEEEHHHHHHHHT-

Sequence (179 aa):
MSSVIAEVKFNVMSYEHTQGGNHIGNLQPSEPGADTQPIRSQKLDRGGGGRRIKALYLGVLLGLLLGVYFLFPGRINVLLLAIDRTPEGSAVGRSDSLILTTTVPSQGYLGILSIPRDLWVSIPGVGENRINAAHFFAEADQPGSGPAASVATVAINFGLDLDYYIRIQFDGFRAFVDA